Protein AF-A0A6N7AXM4-F1 (afdb_monomer)

Nearest PDB structures (foldseek):
  4kis-assembly2_B  TM=4.643E-01  e=3.532E-09  Listeria innocua Clip11262
  4kis-assembly1_A  TM=4.630E-01  e=4.203E-09  Listeria innocua Clip11262
  4kis-assembly3_C  TM=4.617E-01  e=3.595E-08  Listeria innocua Clip11262
  4kis-assembly4_D  TM=3.806E-01  e=1.127E-08  Listeria innocua Clip11262

Sequence (257 aa):
MFGYHIVKGKVEIDPEQAAVVRMIFEDYIGGMGGSRIAKKLKEMNVATVRSGDGNGERVIAILKNEKYAGNALLQKKYVADHLTKKLVRNIGTLPMYFAEGTHPAIIDAAIFEKAQAVMEQRRRRYSTKDTSGNRYPFSGIIQCGNCGKKYKRRVNKGNPVWQCSTFLLMGKDACHTKQIPEPILHATAAEVLGLGRFGADIFRESIAEIRVPEFNKLVFVFRDGRTSEKVWQGRSRRESWTIEMRREAGARAKGRE

pLDDT: mean 85.16, std 13.42, range [38.56, 97.38]

Secondary structure (DSSP, 8-state):
-TTEEEETTEEEE-HHHHHHHHHHHHHHHTT--HHHHHHHHHHTT---SSSS---HHHHHHHHH-GGGGT-EEE-SEEES-TTTT-EEE-SSSS--EEESSSS--SS-HHHHHHHHHHHHHHHHHHS--S-TTTSSTTTTTEEETTT-PBEEEEEETTEEEEEEHHHHHH-TTT-----EEHHHHHHHHHHHTT-SS--HHHHHHHEEEEEE-STTEEEEEETTS-EEEEE-PPPPGGGG--HHHHHHHHHHHHTT-

Structure (mmCIF, N/CA/C/O backbone):
data_AF-A0A6N7AXM4-F1
#
_entry.id   AF-A0A6N7AXM4-F1
#
loop_
_atom_site.group_PDB
_atom_site.id
_atom_site.type_symbol
_atom_site.label_atom_id
_atom_site.label_alt_id
_atom_site.label_comp_id
_atom_site.label_asym_id
_atom_site.label_entity_id
_atom_site.label_seq_id
_atom_site.pdbx_PDB_ins_code
_atom_site.Cartn_x
_atom_site.Cartn_y
_atom_site.Cartn_z
_atom_site.occupancy
_atom_site.B_iso_or_equiv
_atom_site.auth_seq_id
_atom_site.auth_comp_id
_atom_site.auth_asym_id
_atom_site.auth_atom_id
_atom_site.pdbx_PDB_model_num
ATOM 1 N N . MET A 1 1 ? -5.179 -7.158 22.223 1.00 78.44 1 MET A N 1
ATOM 2 C CA . MET A 1 1 ? -5.459 -6.216 21.113 1.00 78.44 1 MET A CA 1
ATOM 3 C C . MET A 1 1 ? -4.792 -4.913 21.516 1.00 78.44 1 MET A C 1
ATOM 5 O O . MET A 1 1 ? -4.934 -4.581 22.677 1.00 78.44 1 MET A O 1
ATOM 9 N N . PHE A 1 2 ? -4.019 -4.230 20.664 1.00 88.00 2 PHE A N 1
ATOM 10 C CA . PHE A 1 2 ? -3.379 -2.974 21.098 1.00 88.00 2 PHE A CA 1
ATOM 11 C C . PHE A 1 2 ? -4.460 -1.952 21.470 1.00 88.00 2 PHE A C 1
ATOM 13 O O . PHE A 1 2 ? -5.395 -1.806 20.684 1.00 88.00 2 PHE A O 1
ATOM 20 N N . GLY A 1 3 ? -4.361 -1.311 22.634 1.00 89.38 3 GLY A N 1
ATOM 21 C CA . GLY A 1 3 ? -5.407 -0.446 23.201 1.00 89.38 3 GLY A CA 1
ATOM 22 C C . GLY A 1 3 ? -6.314 -1.125 24.234 1.00 89.38 3 GLY A C 1
ATOM 23 O O . GLY A 1 3 ? -7.092 -0.442 24.889 1.00 89.38 3 GLY A O 1
ATOM 24 N N . TYR A 1 4 ? -6.228 -2.451 24.394 1.00 92.00 4 TYR A N 1
ATOM 25 C CA . TYR A 1 4 ? -7.124 -3.207 25.271 1.00 92.00 4 TYR A CA 1
ATOM 26 C C . TYR A 1 4 ? -6.409 -4.291 26.078 1.00 92.00 4 TYR A C 1
ATOM 28 O O . TYR A 1 4 ? -5.627 -5.081 25.528 1.00 92.00 4 TYR A O 1
ATOM 36 N N . HIS A 1 5 ? -6.816 -4.432 27.337 1.00 90.62 5 HIS A N 1
ATOM 37 C CA . HIS A 1 5 ? -6.544 -5.595 28.170 1.00 90.62 5 HIS A CA 1
ATOM 38 C C . HIS A 1 5 ? -7.708 -6.584 28.095 1.00 90.62 5 HIS A C 1
ATOM 40 O O . HIS A 1 5 ? -8.879 -6.212 28.134 1.00 90.62 5 HIS A O 1
ATOM 46 N N . ILE A 1 6 ? -7.382 -7.869 27.956 1.00 89.06 6 ILE A N 1
ATOM 47 C CA . ILE A 1 6 ? -8.375 -8.945 27.943 1.00 89.06 6 ILE A CA 1
ATOM 48 C C . ILE A 1 6 ? -8.140 -9.779 29.196 1.00 89.06 6 ILE A C 1
ATOM 50 O O . ILE A 1 6 ? -7.150 -10.507 29.269 1.00 89.06 6 ILE A O 1
ATOM 54 N N . VAL A 1 7 ? -9.041 -9.673 30.170 1.00 85.69 7 VAL A N 1
ATOM 55 C CA . VAL A 1 7 ? -8.952 -10.383 31.452 1.00 85.69 7 VAL A CA 1
ATOM 56 C C . VAL A 1 7 ? -10.229 -11.190 31.652 1.00 85.69 7 VAL A C 1
ATOM 58 O O . VAL A 1 7 ? -11.320 -10.633 31.710 1.00 85.69 7 VAL A O 1
ATOM 61 N N . LYS A 1 8 ? -10.103 -12.523 31.743 1.00 79.75 8 LYS A N 1
ATOM 62 C CA . LYS A 1 8 ? -11.206 -13.456 32.069 1.00 79.75 8 LYS A CA 1
ATOM 63 C C . LYS A 1 8 ? -12.510 -13.201 31.282 1.00 79.75 8 LYS A C 1
ATOM 65 O O . LYS A 1 8 ? -13.593 -13.171 31.852 1.00 79.75 8 LYS A O 1
ATOM 70 N N . GLY A 1 9 ? -12.402 -12.994 29.967 1.00 79.25 9 GLY A N 1
ATOM 71 C CA . GLY A 1 9 ? -13.558 -12.771 29.085 1.00 79.25 9 GLY A CA 1
ATOM 72 C C . GLY A 1 9 ? -14.104 -11.338 29.067 1.00 79.25 9 GLY A C 1
ATOM 73 O O . GLY A 1 9 ? -15.001 -11.056 28.278 1.00 79.25 9 GLY A O 1
ATOM 74 N N . LYS A 1 10 ? -13.547 -10.422 29.867 1.00 85.19 10 LYS A N 1
ATOM 75 C CA . LYS A 1 10 ? -13.829 -8.985 29.792 1.00 85.19 10 LYS A CA 1
ATOM 76 C C . LYS A 1 10 ? -12.768 -8.272 28.962 1.00 85.19 10 LYS A C 1
ATOM 78 O O . LYS A 1 10 ? -11.589 -8.629 28.997 1.00 85.19 10 LYS A O 1
ATOM 83 N N . VAL A 1 11 ? -13.213 -7.279 28.200 1.00 90.50 11 VAL A N 1
ATOM 84 C CA . VAL A 1 11 ? -12.359 -6.409 27.390 1.00 90.50 11 VAL A CA 1
ATOM 85 C C . VAL A 1 11 ? -12.389 -5.025 28.021 1.00 90.50 11 VAL A C 1
ATOM 87 O O . VAL A 1 11 ? -13.431 -4.374 28.035 1.00 90.50 11 VAL A O 1
ATOM 90 N N . GLU A 1 12 ? -11.249 -4.594 28.543 1.00 93.31 12 GLU A N 1
ATOM 91 C CA . GLU A 1 12 ? -11.075 -3.306 29.212 1.00 93.31 12 GLU A CA 1
ATOM 92 C C . GLU A 1 12 ? -10.100 -2.443 28.413 1.00 93.31 12 GLU A C 1
ATOM 94 O O . GLU A 1 12 ? -9.188 -2.954 27.758 1.00 93.31 12 GLU A O 1
ATOM 99 N N . ILE A 1 13 ? -10.320 -1.130 28.423 1.00 94.62 13 ILE A N 1
ATOM 100 C CA . ILE A 1 13 ? -9.457 -0.181 27.718 1.00 94.62 13 ILE A CA 1
ATOM 101 C C . ILE A 1 13 ? -8.161 -0.024 28.512 1.00 94.62 13 ILE A C 1
ATOM 103 O O . ILE A 1 13 ? -8.202 0.263 29.704 1.00 94.62 13 ILE A O 1
ATOM 107 N N . ASP A 1 14 ? -7.024 -0.181 27.836 1.00 93.56 14 ASP A N 1
ATOM 108 C CA . ASP A 1 14 ? -5.717 0.244 28.344 1.00 93.56 14 ASP A CA 1
ATOM 109 C C . ASP A 1 14 ? -5.584 1.751 28.066 1.00 93.56 14 ASP A C 1
ATOM 111 O O . ASP A 1 14 ? -5.488 2.120 26.890 1.00 93.56 14 ASP A O 1
ATOM 115 N N . PRO A 1 15 ? -5.606 2.635 29.081 1.00 93.56 15 PRO A N 1
ATOM 116 C CA . PRO A 1 15 ? -5.617 4.079 28.856 1.00 93.56 15 PRO A CA 1
ATOM 117 C C . PRO A 1 15 ? -4.392 4.590 28.088 1.00 93.56 15 PRO A C 1
ATOM 119 O O . PRO A 1 15 ? -4.535 5.454 27.219 1.00 93.56 15 PRO A O 1
ATOM 122 N N . GLU A 1 16 ? -3.205 4.039 28.355 1.00 91.19 16 GLU A N 1
ATOM 123 C CA . GLU A 1 16 ? -1.959 4.476 27.717 1.00 91.19 16 GLU A CA 1
ATOM 124 C C . GLU A 1 16 ? -1.939 4.078 26.240 1.00 91.19 16 GLU A C 1
ATOM 126 O O . GLU A 1 16 ? -1.696 4.905 25.354 1.00 91.19 16 GLU A O 1
ATOM 131 N N . GLN A 1 17 ? -2.274 2.821 25.940 1.00 91.69 17 GLN A N 1
ATOM 132 C CA . GLN A 1 17 ? -2.335 2.362 24.551 1.00 91.69 17 GLN A CA 1
ATOM 133 C C . GLN A 1 17 ? -3.515 2.986 23.792 1.00 91.69 17 GLN A C 1
ATOM 135 O O . GLN A 1 17 ? -3.411 3.251 22.591 1.00 91.69 17 GLN A O 1
ATOM 140 N N . ALA A 1 18 ? -4.637 3.241 24.465 1.00 94.12 18 ALA A N 1
ATOM 141 C CA . ALA A 1 18 ? -5.802 3.884 23.869 1.00 94.12 18 ALA A CA 1
ATOM 142 C C . ALA A 1 18 ? -5.528 5.341 23.489 1.00 94.12 18 ALA A C 1
ATOM 144 O O . ALA A 1 18 ? -5.982 5.774 22.427 1.00 94.12 18 ALA A O 1
ATOM 145 N N . ALA A 1 19 ? -4.739 6.073 24.282 1.00 94.38 19 ALA A N 1
ATOM 146 C CA . ALA A 1 19 ? -4.286 7.417 23.924 1.00 94.38 19 ALA A CA 1
ATOM 147 C C . ALA A 1 19 ? -3.494 7.411 22.604 1.00 94.38 19 ALA A C 1
ATOM 149 O O . ALA A 1 19 ? -3.735 8.240 21.724 1.00 94.38 19 ALA A O 1
ATOM 150 N N . VAL A 1 20 ? -2.624 6.414 22.406 1.00 93.19 20 VAL A N 1
ATOM 151 C CA . VAL A 1 20 ? -1.900 6.231 21.137 1.00 93.19 20 VAL A CA 1
ATOM 152 C C . VAL A 1 20 ? -2.862 5.945 19.983 1.00 93.19 20 VAL A C 1
ATOM 154 O O . VAL A 1 20 ? -2.706 6.507 18.899 1.00 93.19 20 VAL A O 1
ATOM 157 N N . VAL A 1 21 ? -3.861 5.083 20.187 1.00 94.62 21 VAL A N 1
ATOM 158 C CA . VAL A 1 21 ? -4.870 4.798 19.154 1.00 94.62 21 VAL A CA 1
ATOM 159 C C . VAL A 1 21 ? -5.633 6.073 18.781 1.00 94.62 21 VAL A C 1
ATOM 161 O O . VAL A 1 21 ? -5.759 6.357 17.592 1.00 94.62 21 VAL A O 1
ATOM 164 N N . ARG A 1 22 ? -6.074 6.876 19.756 1.00 96.62 22 ARG A N 1
ATOM 165 C CA . ARG A 1 22 ? -6.745 8.170 19.514 1.00 96.62 22 ARG A CA 1
ATOM 166 C C . ARG A 1 22 ? -5.882 9.110 18.682 1.00 96.62 22 ARG A C 1
ATOM 168 O O . ARG A 1 22 ? -6.326 9.557 17.625 1.00 96.62 22 ARG A O 1
ATOM 175 N N . MET A 1 23 ? -4.618 9.274 19.068 1.00 95.44 23 MET A N 1
ATOM 176 C CA . MET A 1 23 ? -3.648 10.068 18.313 1.00 95.44 23 MET A CA 1
ATOM 177 C C . MET A 1 23 ? -3.493 9.575 16.864 1.00 95.44 23 MET A C 1
ATOM 179 O O . MET A 1 23 ? -3.449 10.384 15.941 1.00 95.44 23 MET A O 1
ATOM 183 N N . ILE A 1 24 ? -3.439 8.256 16.629 1.00 95.25 24 ILE A N 1
ATOM 184 C CA . ILE A 1 24 ? -3.336 7.692 15.271 1.00 95.25 24 ILE A CA 1
ATOM 185 C C . ILE A 1 24 ? -4.537 8.100 14.404 1.00 95.25 24 ILE A C 1
ATOM 187 O O . ILE A 1 24 ? -4.351 8.448 13.234 1.00 95.25 24 ILE A O 1
ATOM 191 N N . PHE A 1 25 ? -5.756 8.039 14.949 1.00 97.25 25 PHE A N 1
ATOM 192 C CA . PHE A 1 25 ? -6.966 8.439 14.224 1.00 97.25 25 PHE A CA 1
ATOM 193 C C . PHE A 1 25 ? -6.969 9.943 13.932 1.00 97.25 25 PHE A C 1
ATOM 195 O O . PHE A 1 25 ? -7.209 10.333 12.787 1.00 97.25 25 PHE A O 1
ATOM 202 N N . GLU A 1 26 ? -6.636 10.770 14.922 1.00 97.38 26 GLU A N 1
ATOM 203 C CA . GLU A 1 26 ? -6.546 12.227 14.777 1.00 97.38 26 GLU A CA 1
ATOM 204 C C . GLU A 1 26 ? -5.501 12.641 13.734 1.00 97.38 26 GLU A C 1
ATOM 206 O O . GLU A 1 26 ? -5.834 13.352 12.784 1.00 97.38 26 GLU A O 1
ATOM 211 N N . ASP A 1 27 ? -4.269 12.130 13.834 1.00 95.75 27 ASP A N 1
ATOM 212 C CA . ASP A 1 27 ? -3.191 12.424 12.883 1.00 95.75 27 ASP A CA 1
ATOM 213 C C . ASP A 1 27 ? -3.589 12.029 11.451 1.00 95.75 27 ASP A C 1
ATOM 215 O O . ASP A 1 27 ? -3.296 12.740 10.481 1.00 95.75 27 ASP A O 1
ATOM 219 N N . TYR A 1 28 ? -4.258 10.882 11.291 1.00 96.25 28 TYR A N 1
ATOM 220 C CA . TYR A 1 28 ? -4.674 10.399 9.978 1.00 96.25 28 TYR A CA 1
ATOM 221 C C . TYR A 1 28 ? -5.774 11.265 9.357 1.00 96.25 28 TYR A C 1
ATOM 223 O O . TYR A 1 28 ? -5.684 11.611 8.168 1.00 96.25 28 TYR A O 1
ATOM 231 N N . ILE A 1 29 ? -6.781 11.633 10.156 1.00 96.88 29 ILE A N 1
ATOM 232 C CA . ILE A 1 29 ? -7.862 12.544 9.759 1.00 96.88 29 ILE A CA 1
ATOM 233 C C . ILE A 1 29 ? -7.288 13.929 9.433 1.00 96.88 29 ILE A C 1
ATOM 235 O O . ILE A 1 29 ? -7.651 14.504 8.408 1.00 96.88 29 ILE A O 1
ATOM 239 N N . GLY A 1 30 ? -6.310 14.401 10.211 1.00 94.50 30 GLY A N 1
ATOM 240 C CA . GLY A 1 30 ? -5.559 15.640 9.981 1.00 94.50 30 GLY A CA 1
ATOM 241 C C . GLY A 1 30 ? -4.657 15.630 8.739 1.00 94.50 30 GLY A C 1
ATOM 242 O O . GLY A 1 30 ? -3.985 16.617 8.449 1.00 94.50 30 GLY A O 1
ATOM 243 N N . GLY A 1 31 ? -4.627 14.535 7.971 1.00 92.12 31 GLY A N 1
ATOM 244 C CA . GLY A 1 31 ? -3.929 14.462 6.685 1.00 92.12 31 GLY A CA 1
ATOM 245 C C . GLY A 1 31 ? -2.588 13.726 6.724 1.00 92.12 31 GLY A C 1
ATOM 246 O O . GLY A 1 31 ? -1.993 13.473 5.668 1.00 92.12 31 GLY A O 1
ATOM 247 N N . MET A 1 32 ? -2.120 13.277 7.891 1.00 91.56 32 MET A N 1
ATOM 248 C CA . MET A 1 32 ? -0.881 12.507 7.982 1.00 91.56 32 MET A CA 1
ATOM 249 C C . MET A 1 32 ? -1.038 11.143 7.287 1.00 91.56 32 MET A C 1
ATOM 251 O O . MET A 1 32 ? -2.084 10.499 7.325 1.00 91.56 32 MET A O 1
ATOM 255 N N . GLY A 1 33 ? -0.024 10.714 6.533 1.00 88.19 33 GLY A N 1
ATOM 256 C CA . GLY A 1 33 ? -0.008 9.396 5.888 1.00 88.19 33 GLY A CA 1
ATOM 257 C C . GLY A 1 33 ? 0.411 8.294 6.854 1.00 88.19 33 GLY A C 1
ATOM 258 O O . GLY A 1 33 ? 1.230 8.544 7.732 1.00 88.19 33 GLY A O 1
ATOM 259 N N . GLY A 1 34 ? -0.068 7.063 6.641 1.00 88.75 34 GLY A N 1
ATOM 260 C CA . GLY A 1 34 ? 0.249 5.918 7.507 1.00 88.75 34 GLY A CA 1
ATOM 261 C C . GLY A 1 34 ? 1.751 5.727 7.752 1.00 88.75 34 GLY A C 1
ATOM 262 O O . GLY A 1 34 ? 2.154 5.494 8.882 1.00 88.75 34 GLY A O 1
ATOM 263 N N . SER A 1 35 ? 2.602 5.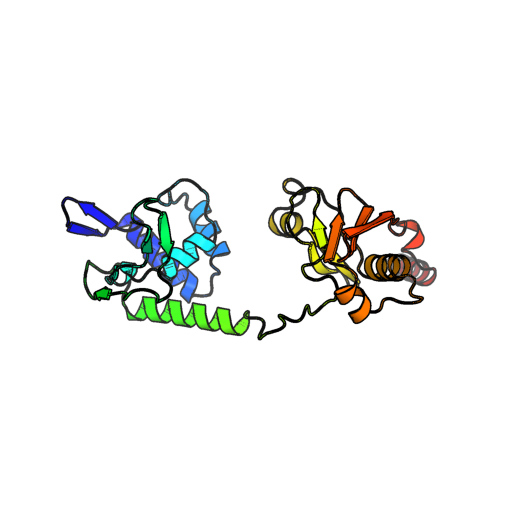921 6.737 1.00 86.12 35 SER A N 1
ATOM 264 C CA . SER A 1 35 ? 4.066 5.848 6.894 1.00 86.12 35 SER A CA 1
ATOM 265 C C . SER A 1 35 ? 4.651 6.959 7.774 1.00 86.12 35 SER A C 1
ATOM 267 O O . SER A 1 35 ? 5.605 6.713 8.503 1.00 86.12 35 SER A O 1
ATOM 269 N N . ARG A 1 36 ? 4.093 8.178 7.725 1.00 87.81 36 ARG A N 1
ATOM 270 C CA . ARG A 1 36 ? 4.533 9.291 8.585 1.00 87.81 36 ARG A CA 1
ATOM 271 C C . ARG A 1 36 ? 4.094 9.070 10.031 1.00 87.81 36 ARG A C 1
ATOM 273 O O . ARG A 1 36 ? 4.910 9.239 10.924 1.00 87.81 36 ARG A O 1
ATOM 280 N N . ILE A 1 37 ? 2.860 8.606 10.236 1.00 90.56 37 ILE A N 1
ATOM 281 C CA . ILE A 1 37 ? 2.357 8.224 11.564 1.00 90.56 37 ILE A CA 1
ATOM 282 C C . ILE A 1 37 ? 3.230 7.108 12.143 1.00 90.56 37 ILE A C 1
ATOM 284 O O . ILE A 1 37 ? 3.644 7.174 13.291 1.00 90.56 37 ILE A O 1
ATOM 288 N N . ALA A 1 38 ? 3.590 6.112 11.334 1.00 87.25 38 ALA A N 1
ATOM 289 C CA . ALA A 1 38 ? 4.444 5.024 11.787 1.00 87.25 38 ALA A CA 1
ATOM 290 C C . ALA A 1 38 ? 5.858 5.498 12.182 1.00 87.25 38 ALA A C 1
ATOM 292 O O . ALA A 1 38 ? 6.416 5.006 13.162 1.00 87.25 38 ALA A O 1
ATOM 293 N N . LYS A 1 39 ? 6.410 6.497 11.474 1.00 85.06 39 LYS A N 1
ATOM 294 C CA . LYS A 1 39 ? 7.662 7.167 11.860 1.00 85.06 39 LYS A CA 1
ATOM 295 C C . LYS A 1 39 ? 7.515 7.911 13.193 1.00 85.06 39 LYS A C 1
ATOM 297 O O . LYS A 1 39 ? 8.353 7.720 14.065 1.00 85.06 39 LYS A O 1
ATOM 302 N N . LYS A 1 40 ? 6.430 8.674 13.371 1.00 88.06 40 LYS A N 1
ATOM 303 C CA . LYS A 1 40 ? 6.108 9.382 14.622 1.00 88.06 40 LYS A CA 1
ATOM 304 C C . LYS A 1 40 ? 6.011 8.412 15.807 1.00 88.06 40 LYS A C 1
ATOM 306 O O . LYS A 1 40 ? 6.633 8.639 16.834 1.00 88.06 40 LYS A O 1
ATOM 311 N N . LEU A 1 41 ? 5.323 7.279 15.641 1.00 86.94 41 LEU A N 1
ATOM 312 C CA . LEU A 1 41 ? 5.228 6.233 16.672 1.00 86.94 41 LEU A CA 1
ATOM 313 C C . LEU A 1 41 ? 6.596 5.652 17.055 1.00 86.94 41 LEU A C 1
ATOM 315 O O . LEU A 1 41 ?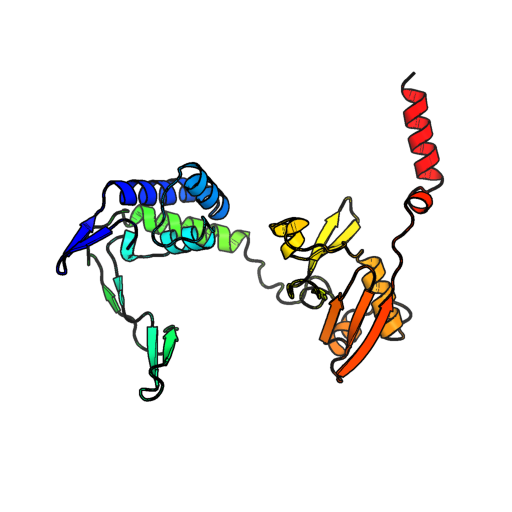 6.839 5.378 18.229 1.00 86.94 41 LEU A O 1
ATOM 319 N N . LYS A 1 42 ? 7.490 5.482 16.071 1.00 83.88 42 LYS A N 1
ATOM 320 C CA . LYS A 1 42 ? 8.864 5.022 16.305 1.00 83.88 42 LYS A CA 1
ATOM 321 C C . LYS A 1 42 ? 9.679 6.056 17.088 1.00 83.88 42 LYS A C 1
ATOM 323 O O . LYS A 1 42 ? 10.397 5.678 18.000 1.00 83.88 42 LYS A O 1
ATOM 328 N N . GLU A 1 43 ? 9.547 7.339 16.754 1.00 84.81 43 GLU A N 1
ATOM 329 C CA . GLU A 1 43 ? 10.212 8.449 17.459 1.00 84.81 43 GLU A CA 1
ATOM 330 C C . GLU A 1 43 ? 9.718 8.596 18.906 1.00 84.81 43 GLU A C 1
ATOM 332 O O . GLU A 1 43 ? 10.499 8.910 19.797 1.00 84.81 43 GLU A O 1
ATOM 337 N N . MET A 1 44 ? 8.443 8.294 19.155 1.00 83.81 44 MET A N 1
ATOM 338 C CA . MET A 1 44 ? 7.841 8.295 20.491 1.00 83.81 44 MET A CA 1
ATOM 339 C C . MET A 1 44 ? 8.178 7.044 21.325 1.00 83.81 44 MET A C 1
ATOM 341 O O . MET A 1 44 ? 7.664 6.907 22.431 1.00 83.81 44 MET A O 1
ATOM 345 N N . ASN A 1 45 ? 8.999 6.116 20.811 1.00 79.56 45 ASN A N 1
ATOM 346 C CA . ASN A 1 45 ? 9.336 4.839 21.457 1.00 79.56 45 ASN A CA 1
ATOM 347 C C . ASN A 1 45 ? 8.110 4.026 21.913 1.00 79.56 45 ASN A C 1
ATOM 349 O O . ASN A 1 45 ? 8.167 3.276 22.888 1.00 79.56 45 ASN A O 1
ATOM 353 N N . VAL A 1 46 ? 6.992 4.138 21.189 1.00 75.44 46 VAL A N 1
ATOM 354 C CA . VAL A 1 46 ? 5.788 3.375 21.518 1.00 75.44 46 VAL A CA 1
ATOM 355 C C . VAL A 1 46 ? 6.019 1.914 21.145 1.00 75.44 46 VAL A C 1
ATOM 357 O O . VAL A 1 46 ? 6.074 1.554 19.964 1.00 75.44 46 VAL A O 1
ATOM 360 N N . ALA A 1 47 ? 6.123 1.054 22.158 1.00 64.12 47 ALA A N 1
ATOM 361 C CA . ALA A 1 47 ? 6.217 -0.388 21.987 1.00 64.12 47 ALA A CA 1
ATOM 362 C C . ALA A 1 47 ? 4.886 -0.942 21.451 1.00 64.12 47 ALA A C 1
ATOM 364 O O . ALA A 1 47 ? 4.000 -1.360 22.195 1.00 64.12 47 ALA A O 1
ATOM 365 N N . THR A 1 48 ? 4.704 -0.939 20.130 1.00 61.47 48 THR A N 1
ATOM 366 C CA . THR A 1 48 ? 3.527 -1.571 19.527 1.00 61.47 48 THR A CA 1
ATOM 367 C C . THR A 1 48 ? 3.580 -3.085 19.749 1.00 61.47 48 THR A C 1
ATOM 369 O O . THR A 1 48 ? 4.619 -3.710 19.529 1.00 61.47 48 THR A O 1
ATOM 372 N N . VAL A 1 49 ? 2.454 -3.680 20.155 1.00 49.03 49 VAL A N 1
ATOM 373 C CA . VAL A 1 49 ? 2.311 -5.121 20.430 1.00 49.03 49 VAL A CA 1
ATOM 374 C C . VAL A 1 49 ? 2.810 -5.945 19.230 1.00 49.03 49 VAL A C 1
ATOM 376 O O . VAL A 1 49 ? 2.208 -5.917 18.156 1.00 49.03 49 VAL A O 1
ATOM 379 N N . ARG A 1 50 ? 3.898 -6.697 19.460 1.00 48.53 50 ARG A N 1
ATOM 380 C CA . ARG A 1 50 ? 4.803 -7.403 18.521 1.00 48.53 50 ARG A CA 1
ATOM 381 C C . ARG A 1 50 ? 5.894 -6.537 17.879 1.00 48.53 50 ARG A C 1
ATOM 383 O O . ARG A 1 50 ? 5.647 -5.792 16.930 1.00 48.53 50 ARG A O 1
ATOM 390 N N . SER A 1 51 ? 7.123 -6.790 18.333 1.00 38.56 51 SER A N 1
ATOM 391 C CA . SER A 1 51 ? 8.396 -6.452 17.689 1.00 38.56 51 SER A CA 1
ATOM 392 C C . SER A 1 51 ? 8.331 -6.596 16.161 1.00 38.56 51 SER A C 1
ATOM 394 O O . SER A 1 51 ? 7.799 -7.570 15.624 1.00 38.56 51 SER A O 1
ATOM 396 N N . GLY A 1 52 ? 8.805 -5.568 15.457 1.00 49.16 52 GLY A N 1
ATOM 397 C CA . GLY A 1 52 ? 8.712 -5.446 14.001 1.00 49.16 52 GLY A CA 1
ATOM 398 C C . GLY A 1 52 ? 8.180 -4.078 13.589 1.00 49.16 52 GLY A C 1
ATOM 399 O O . GLY A 1 52 ? 7.062 -3.985 13.090 1.00 49.16 52 GLY A O 1
ATOM 400 N N . ASP A 1 53 ? 8.979 -3.059 13.911 1.00 48.16 53 ASP A N 1
ATOM 401 C CA . ASP A 1 53 ? 9.071 -1.672 13.444 1.00 48.16 53 ASP A CA 1
ATOM 402 C C . ASP A 1 53 ? 7.872 -1.045 12.730 1.00 48.16 53 ASP A C 1
ATOM 404 O O . ASP A 1 53 ? 7.344 -1.587 11.764 1.00 48.16 53 ASP A O 1
ATOM 408 N N . GLY A 1 54 ? 7.520 0.171 13.167 1.00 54.72 54 GLY A N 1
ATOM 409 C CA . GLY A 1 54 ? 6.484 1.053 12.625 1.00 54.72 54 GLY A CA 1
ATOM 410 C C . GLY A 1 54 ? 6.386 1.073 11.097 1.00 54.72 54 GLY A C 1
ATOM 411 O O . GLY A 1 54 ? 6.874 1.980 10.425 1.00 54.72 54 GLY A O 1
ATOM 412 N N . ASN A 1 55 ? 5.675 0.089 10.554 1.00 70.81 55 ASN A N 1
ATOM 413 C CA . ASN A 1 55 ? 5.327 -0.013 9.151 1.00 70.81 55 ASN A CA 1
ATOM 414 C C . ASN A 1 55 ? 3.961 0.653 8.959 1.00 70.81 55 ASN A C 1
ATOM 416 O O . ASN A 1 55 ? 3.003 0.357 9.679 1.00 70.81 55 ASN A O 1
ATOM 420 N N . GLY A 1 56 ? 3.858 1.535 7.962 1.00 81.56 56 GLY A N 1
ATOM 421 C CA . GLY A 1 56 ? 2.609 2.211 7.615 1.00 81.56 56 GLY A CA 1
ATOM 422 C C . GLY A 1 56 ? 1.437 1.248 7.401 1.00 81.56 56 GLY A C 1
ATOM 423 O O . GLY A 1 56 ? 0.306 1.602 7.714 1.00 81.56 56 GLY A O 1
ATOM 424 N N . GLU A 1 57 ? 1.684 0.011 6.964 1.00 83.50 57 GLU A N 1
ATOM 425 C CA . GLU A 1 57 ? 0.648 -1.025 6.840 1.00 83.50 57 GLU A CA 1
ATOM 426 C C . GLU A 1 57 ? -0.031 -1.370 8.173 1.00 83.50 57 GLU A C 1
ATOM 428 O O . GLU A 1 57 ? -1.245 -1.573 8.200 1.00 83.50 57 GLU A O 1
ATOM 433 N N . ARG A 1 58 ? 0.713 -1.388 9.287 1.00 83.88 58 ARG A N 1
ATOM 434 C CA . ARG A 1 58 ? 0.147 -1.641 10.623 1.00 83.88 58 ARG A CA 1
ATOM 435 C C . ARG A 1 58 ? -0.728 -0.485 11.087 1.00 83.88 58 ARG A C 1
ATOM 437 O O . ARG A 1 58 ? -1.808 -0.726 11.616 1.00 83.88 58 ARG A O 1
ATOM 444 N N . VAL A 1 59 ? -0.306 0.751 10.823 1.00 90.50 59 VAL A N 1
ATOM 445 C CA . VAL A 1 59 ? -1.133 1.940 11.083 1.00 90.50 59 VAL A CA 1
ATOM 446 C C . VAL A 1 59 ? -2.441 1.854 10.296 1.00 90.50 59 VAL A C 1
ATOM 448 O O . VAL A 1 59 ? -3.516 2.038 10.856 1.00 90.50 59 VAL A O 1
ATOM 451 N N . ILE A 1 60 ? -2.374 1.486 9.013 1.00 91.94 60 ILE A N 1
ATOM 452 C CA . ILE A 1 60 ? -3.576 1.278 8.196 1.00 91.94 60 ILE A CA 1
ATOM 453 C C . ILE A 1 60 ? -4.436 0.123 8.735 1.00 91.94 60 ILE A C 1
ATOM 455 O O . ILE A 1 60 ? -5.660 0.211 8.685 1.00 91.94 60 ILE A O 1
ATOM 459 N N . ALA A 1 61 ? -3.836 -0.946 9.263 1.00 91.06 61 ALA A N 1
ATOM 460 C CA . ALA A 1 61 ? -4.580 -2.042 9.881 1.00 91.06 61 ALA A CA 1
ATOM 461 C C . ALA A 1 61 ? -5.326 -1.599 11.151 1.00 91.06 61 ALA A C 1
ATOM 463 O O . ALA A 1 61 ? -6.466 -2.014 11.337 1.00 91.06 61 ALA A O 1
ATOM 464 N N . ILE A 1 62 ? -4.722 -0.734 11.976 1.00 92.88 62 ILE A N 1
ATOM 465 C CA . ILE A 1 62 ? -5.384 -0.113 13.136 1.00 92.88 62 ILE A CA 1
ATOM 466 C C . ILE A 1 62 ? -6.574 0.725 12.665 1.00 92.88 62 ILE A C 1
ATOM 468 O O . ILE A 1 62 ? -7.695 0.493 13.107 1.00 92.88 62 ILE A O 1
ATOM 472 N N . LEU A 1 63 ? -6.354 1.619 11.698 1.00 94.75 63 LEU A N 1
ATOM 473 C CA . LEU A 1 63 ? -7.392 2.507 11.168 1.00 94.75 63 LEU A CA 1
ATOM 474 C C . LEU A 1 63 ? -8.574 1.754 10.538 1.00 94.75 63 LEU A C 1
ATOM 476 O O . LEU A 1 63 ? -9.679 2.275 10.528 1.00 94.75 63 LEU A O 1
ATOM 480 N N . LYS A 1 64 ? -8.370 0.543 10.003 1.00 94.06 64 LYS A N 1
ATOM 481 C CA . LYS A 1 64 ? -9.434 -0.289 9.403 1.00 94.06 64 LYS A CA 1
ATOM 482 C C . LYS A 1 64 ? -10.169 -1.187 10.397 1.00 94.06 64 LYS A C 1
ATOM 484 O O . LYS A 1 64 ? -11.146 -1.824 10.014 1.00 94.06 64 LYS A O 1
ATOM 489 N N . ASN A 1 65 ? -9.659 -1.337 11.613 1.00 94.31 65 ASN A N 1
ATOM 490 C CA . ASN A 1 65 ? -10.154 -2.341 12.541 1.00 94.31 65 ASN A CA 1
ATOM 491 C C . ASN A 1 65 ? -11.387 -1.821 13.289 1.00 94.31 65 ASN A C 1
ATOM 493 O O . ASN A 1 65 ? -11.271 -0.975 14.174 1.00 94.31 65 ASN A O 1
ATOM 497 N N . GLU A 1 66 ? -12.549 -2.387 12.970 1.00 94.94 66 GLU A N 1
ATOM 498 C CA . GLU A 1 66 ? -13.854 -2.019 13.532 1.00 94.94 66 GLU A CA 1
ATOM 499 C C . GLU A 1 66 ? -13.934 -2.161 15.059 1.00 94.94 66 GLU A C 1
ATOM 501 O O . GLU A 1 66 ? -14.758 -1.519 15.704 1.00 94.94 66 GLU A O 1
ATOM 506 N N . LYS A 1 67 ? -13.030 -2.954 15.647 1.00 95.00 67 LYS A N 1
ATOM 507 C CA . LYS A 1 67 ? -12.923 -3.148 17.096 1.00 95.00 67 LYS A CA 1
ATOM 508 C C . LYS A 1 67 ? -12.656 -1.853 17.849 1.00 95.00 67 LYS A C 1
ATOM 510 O O . LYS A 1 67 ? -13.188 -1.664 18.930 1.00 95.00 67 LYS A O 1
ATOM 515 N N . TYR A 1 68 ? -11.924 -0.913 17.256 1.00 96.50 68 TYR A N 1
ATOM 516 C CA . TYR A 1 68 ? -11.678 0.376 17.907 1.00 96.50 68 TYR A CA 1
ATOM 517 C C . TYR A 1 68 ? -12.939 1.233 18.068 1.00 96.50 68 TYR A C 1
ATOM 519 O O . TYR A 1 68 ? -12.960 2.089 18.949 1.00 96.50 68 TYR A O 1
ATOM 527 N N . ALA A 1 69 ? -13.986 0.950 17.286 1.00 96.38 69 ALA A N 1
ATOM 528 C CA . ALA A 1 69 ? -15.320 1.530 17.419 1.00 96.38 69 ALA A CA 1
ATOM 529 C C . ALA A 1 69 ? -16.279 0.664 18.269 1.00 96.38 69 ALA A C 1
ATOM 531 O O . ALA A 1 69 ? -17.485 0.873 18.233 1.00 96.38 69 ALA A O 1
ATOM 532 N N . GLY A 1 70 ? -15.766 -0.332 19.006 1.00 94.75 70 GLY A N 1
ATOM 533 C CA . GLY A 1 70 ? -16.556 -1.220 19.873 1.00 94.75 70 GLY A CA 1
ATOM 534 C C . GLY A 1 70 ? -17.231 -2.397 19.155 1.00 94.75 70 GLY A C 1
ATOM 535 O O . GLY A 1 70 ? -17.923 -3.200 19.781 1.00 94.75 70 GLY A O 1
ATOM 536 N N . ASN A 1 71 ? -17.004 -2.560 17.851 1.00 95.31 71 ASN A N 1
ATOM 537 C CA . ASN A 1 71 ? -17.700 -3.553 17.029 1.00 95.31 71 ASN A CA 1
ATOM 538 C C . ASN A 1 71 ? -16.831 -4.792 16.760 1.00 95.31 71 ASN A C 1
ATOM 540 O O . ASN A 1 71 ? -15.607 -4.771 16.892 1.00 95.31 71 ASN A O 1
ATOM 544 N N . ALA A 1 72 ? -17.434 -5.905 16.355 1.00 93.44 72 ALA A N 1
ATOM 545 C CA . ALA A 1 72 ? -16.698 -7.110 15.996 1.00 93.44 72 ALA A CA 1
ATOM 546 C C . ALA A 1 72 ? -17.272 -7.753 14.737 1.00 93.44 72 ALA A C 1
ATOM 548 O O . ALA A 1 72 ? -18.418 -8.191 14.718 1.00 93.44 72 ALA A O 1
ATOM 549 N N . LEU A 1 73 ? -16.440 -7.890 13.703 1.00 93.62 73 LEU A N 1
ATOM 550 C CA . LEU A 1 73 ? -16.751 -8.748 12.567 1.00 93.62 73 LEU A CA 1
ATOM 551 C C . LEU A 1 73 ? -16.164 -10.145 12.812 1.00 93.62 73 LEU A C 1
ATOM 553 O O . LEU A 1 73 ? -14.941 -10.339 12.837 1.00 93.62 73 LEU A O 1
ATOM 557 N N . LEU A 1 74 ? -17.049 -11.113 13.017 1.00 93.00 74 LEU A N 1
ATOM 558 C CA . LEU A 1 74 ? -16.727 -12.510 13.279 1.00 93.00 74 LEU A CA 1
ATOM 559 C C . LEU A 1 74 ? -16.551 -13.286 11.968 1.00 93.00 74 LEU A C 1
ATOM 561 O O . LEU A 1 74 ? -16.978 -12.856 10.898 1.00 93.00 74 LEU A O 1
ATOM 565 N N . GLN A 1 75 ? -15.890 -14.443 12.052 1.00 91.25 75 GLN A N 1
ATOM 566 C CA . GLN A 1 75 ? -15.696 -15.356 10.918 1.00 91.25 75 GLN A CA 1
ATOM 567 C C . GLN A 1 75 ? -14.940 -14.745 9.717 1.00 91.25 75 GLN A C 1
ATOM 569 O O . GLN A 1 75 ? -15.121 -15.141 8.567 1.00 91.25 75 GLN A O 1
ATOM 574 N N . LYS A 1 76 ? -13.991 -13.829 9.979 1.00 86.62 76 LYS A N 1
ATOM 575 C CA . LYS A 1 76 ? -13.063 -13.287 8.956 1.00 86.62 76 LYS A CA 1
ATOM 576 C C . LYS A 1 76 ? -12.167 -14.355 8.310 1.00 86.62 76 LYS A C 1
ATOM 578 O O . LYS A 1 76 ? -11.510 -14.090 7.301 1.00 86.62 76 LYS A O 1
ATOM 583 N N . LYS A 1 77 ? -12.073 -15.536 8.922 1.00 87.88 77 LYS A N 1
ATOM 584 C CA . LYS A 1 77 ? -11.326 -16.703 8.449 1.00 87.88 77 LYS A CA 1
ATOM 585 C C . LYS A 1 77 ? -12.104 -17.970 8.800 1.00 87.88 77 LYS A C 1
ATOM 587 O O . LYS A 1 77 ? -12.827 -17.969 9.793 1.00 87.88 77 LYS A O 1
ATOM 592 N N . TYR A 1 78 ? -11.929 -19.024 8.015 1.00 87.50 78 TYR A N 1
ATOM 593 C CA . TYR A 1 78 ? -12.537 -20.333 8.254 1.00 87.50 78 TYR A CA 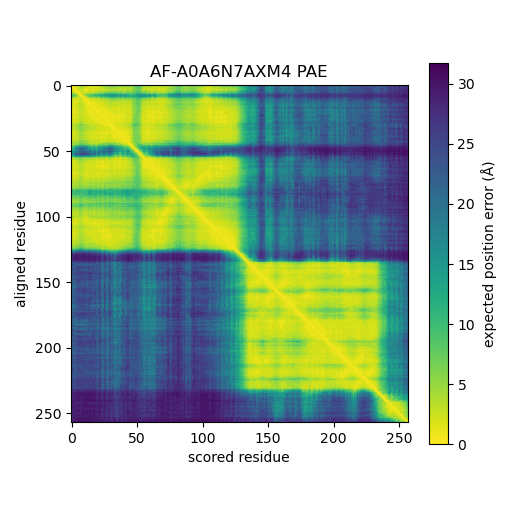1
ATOM 594 C C . TYR A 1 78 ? -11.566 -21.454 7.868 1.00 87.50 78 TYR A C 1
ATOM 596 O O . TYR A 1 78 ? -10.561 -21.210 7.194 1.00 87.50 78 TYR A O 1
ATOM 604 N N . VAL A 1 79 ? -11.838 -22.671 8.334 1.00 90.19 79 VAL A N 1
ATOM 605 C CA . VAL A 1 79 ? -11.066 -23.864 7.972 1.00 90.19 79 VAL A CA 1
ATOM 606 C C . VAL A 1 79 ? -11.620 -24.405 6.657 1.00 90.19 79 VAL A C 1
ATOM 608 O O . VAL A 1 79 ? -12.784 -24.785 6.601 1.00 90.19 79 VAL A O 1
ATOM 611 N N . ALA A 1 80 ? -10.808 -24.393 5.598 1.00 81.50 80 ALA A N 1
ATOM 612 C CA . ALA A 1 80 ? -11.247 -24.833 4.269 1.00 81.50 80 ALA A CA 1
ATOM 613 C C . ALA A 1 80 ? -11.366 -26.358 4.160 1.00 81.50 80 ALA A C 1
ATOM 615 O O . ALA A 1 80 ? -12.196 -26.862 3.414 1.00 81.50 80 ALA A O 1
ATOM 616 N N . ASP A 1 81 ? -10.519 -27.072 4.897 1.00 85.50 81 ASP A N 1
ATOM 617 C CA . ASP A 1 81 ? -10.440 -28.524 4.889 1.00 85.50 81 ASP A CA 1
ATOM 618 C C . ASP A 1 81 ? -10.162 -29.020 6.314 1.00 85.50 81 ASP A C 1
ATOM 620 O O . ASP A 1 81 ? -9.238 -28.552 6.988 1.00 85.50 81 ASP A O 1
ATOM 624 N N . HIS A 1 82 ? -11.002 -29.945 6.776 1.00 85.44 82 HIS A N 1
ATOM 625 C CA . HIS A 1 82 ? -10.991 -30.493 8.128 1.00 85.44 82 HIS A CA 1
ATOM 626 C C . HIS A 1 82 ? -9.793 -31.419 8.385 1.00 85.44 82 HIS A C 1
ATOM 628 O O . HIS A 1 82 ? -9.370 -31.540 9.537 1.00 85.44 82 HIS A O 1
ATOM 634 N N . LEU A 1 83 ? -9.210 -32.006 7.333 1.00 89.75 83 LEU A N 1
ATOM 635 C CA . LEU A 1 83 ? -8.016 -32.846 7.430 1.00 89.75 83 LEU A CA 1
ATOM 636 C C . LEU A 1 83 ? -6.757 -31.985 7.568 1.00 89.75 83 LEU A C 1
ATOM 638 O O . LEU A 1 83 ? -5.999 -32.138 8.524 1.00 89.75 83 LEU A O 1
ATOM 642 N N . THR A 1 84 ? -6.557 -31.023 6.660 1.00 87.38 84 THR A N 1
ATOM 643 C CA . THR A 1 84 ? -5.372 -30.142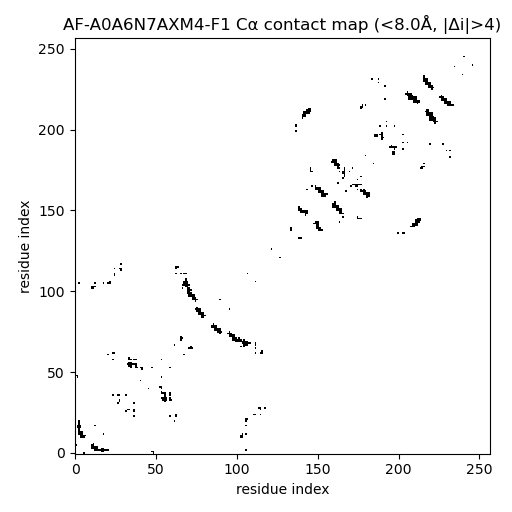 6.696 1.00 87.38 84 THR A CA 1
ATOM 644 C C . THR A 1 84 ? -5.465 -29.024 7.736 1.00 87.38 84 THR A C 1
ATOM 646 O O . THR A 1 84 ? -4.463 -28.358 8.007 1.00 87.38 84 THR A O 1
ATOM 649 N N . LYS A 1 85 ? -6.656 -28.772 8.305 1.00 87.50 85 LYS A N 1
ATOM 650 C CA . LYS A 1 85 ? -6.954 -27.658 9.228 1.00 87.50 85 LYS A CA 1
ATOM 651 C C . LYS A 1 85 ? -6.493 -26.296 8.690 1.00 87.50 85 LYS A C 1
ATOM 653 O O . LYS A 1 85 ? -6.205 -25.365 9.449 1.00 87.50 85 LYS A O 1
ATOM 658 N N . LYS A 1 86 ? -6.415 -26.161 7.361 1.00 83.31 86 LYS A N 1
ATOM 659 C CA . LYS A 1 86 ? -5.884 -24.970 6.698 1.00 83.31 86 LYS A CA 1
ATOM 660 C C . LYS A 1 86 ? -6.849 -23.801 6.865 1.00 83.31 86 LYS A C 1
ATOM 662 O O . LYS A 1 86 ? -7.968 -23.814 6.351 1.00 83.31 86 LYS A O 1
ATOM 667 N N . LEU A 1 87 ? -6.384 -22.762 7.555 1.00 81.12 87 LEU A N 1
ATOM 668 C CA . LEU A 1 87 ? -7.150 -21.548 7.804 1.00 81.12 87 LEU A CA 1
ATOM 669 C C . LEU A 1 87 ? -7.027 -20.584 6.614 1.00 81.12 87 LEU A C 1
ATOM 671 O O . LEU A 1 87 ? -5.940 -20.086 6.311 1.00 81.12 87 LEU A O 1
ATOM 675 N N . VAL A 1 88 ? -8.144 -20.282 5.963 1.00 83.19 88 VAL A N 1
ATOM 676 C CA . VAL A 1 88 ? -8.212 -19.355 4.826 1.00 83.19 88 VAL A CA 1
ATOM 677 C C . VAL A 1 88 ? -9.011 -18.111 5.190 1.00 83.19 88 VAL A C 1
ATOM 679 O O . VAL A 1 88 ? -9.818 -18.109 6.118 1.00 83.19 88 VAL A O 1
ATOM 682 N N . ARG A 1 89 ? -8.765 -17.010 4.476 1.00 83.31 89 ARG A N 1
ATOM 683 C CA . ARG A 1 89 ? -9.529 -15.774 4.657 1.00 83.31 89 ARG A CA 1
ATOM 684 C C . ARG A 1 89 ? -10.931 -15.944 4.080 1.00 83.31 89 ARG A C 1
ATOM 686 O O . ARG A 1 89 ? -11.072 -16.415 2.959 1.00 83.31 89 ARG A O 1
ATOM 693 N N . ASN A 1 90 ? -11.939 -15.504 4.825 1.00 83.25 90 ASN A N 1
ATOM 694 C CA . ASN A 1 90 ? -13.301 -15.437 4.325 1.00 83.25 90 ASN A CA 1
ATOM 695 C C . ASN A 1 90 ? -13.443 -14.208 3.416 1.00 83.25 90 ASN A C 1
ATOM 697 O O . ASN A 1 90 ? -13.237 -13.075 3.857 1.00 83.25 90 ASN A O 1
ATOM 701 N N . ILE A 1 91 ? -13.734 -14.450 2.141 1.00 84.38 91 ILE A N 1
ATOM 702 C CA . ILE A 1 91 ? -13.963 -13.421 1.117 1.00 84.38 91 ILE A CA 1
ATOM 703 C C . ILE A 1 91 ? -15.435 -13.371 0.677 1.00 84.38 91 ILE A C 1
ATOM 705 O O . ILE A 1 91 ? -15.734 -12.820 -0.375 1.00 84.38 91 ILE A O 1
ATOM 709 N N . GLY A 1 92 ? -16.337 -13.947 1.479 1.00 84.38 92 GLY A N 1
ATOM 710 C CA . GLY A 1 92 ? -17.762 -14.095 1.165 1.00 84.38 92 GLY A CA 1
ATOM 711 C C . GLY A 1 92 ? -18.195 -15.543 0.924 1.00 84.38 92 GLY A C 1
ATOM 712 O O . GLY A 1 92 ? -19.364 -15.779 0.656 1.00 84.38 92 GLY A O 1
ATOM 713 N N . THR A 1 93 ? -17.283 -16.515 1.040 1.00 82.75 93 THR A N 1
ATOM 714 C CA . THR A 1 93 ? -17.603 -17.946 0.891 1.00 82.75 93 THR A CA 1
ATOM 715 C C . THR A 1 93 ? -18.543 -18.447 1.984 1.00 82.75 93 THR A C 1
ATOM 717 O O . THR A 1 93 ? -19.364 -19.322 1.743 1.00 82.75 93 THR A O 1
ATOM 720 N N . LEU A 1 94 ? -18.408 -17.906 3.195 1.00 85.50 94 LEU A N 1
ATOM 721 C CA . LEU A 1 94 ? -19.279 -18.198 4.330 1.00 85.50 94 LEU A CA 1
ATOM 722 C C . LEU A 1 94 ? -19.834 -16.889 4.901 1.00 85.50 94 LEU A C 1
ATOM 724 O O . LEU A 1 94 ? -19.175 -15.850 4.759 1.00 85.50 94 LEU A O 1
ATOM 728 N N . PRO A 1 95 ? -20.985 -16.917 5.598 1.00 91.00 95 PRO A N 1
ATOM 729 C CA . PRO A 1 95 ? -21.495 -15.735 6.278 1.00 91.00 95 PRO A CA 1
ATOM 730 C C . PRO A 1 95 ? -20.460 -15.171 7.260 1.00 91.00 95 PRO A C 1
ATOM 732 O O . PRO A 1 95 ? -19.724 -15.904 7.925 1.00 91.00 95 PRO A O 1
ATOM 735 N N . MET A 1 96 ? -20.390 -13.844 7.324 1.00 93.19 96 MET A N 1
ATOM 736 C CA . MET A 1 96 ? -19.680 -13.115 8.372 1.00 93.19 96 MET A CA 1
ATOM 737 C C . MET A 1 96 ? -20.716 -12.405 9.230 1.00 93.19 96 MET A C 1
ATOM 739 O O . MET A 1 96 ? -21.672 -11.841 8.703 1.00 93.19 96 MET A O 1
ATOM 743 N N . TYR A 1 97 ? -20.508 -12.417 10.541 1.00 94.44 97 TYR A N 1
ATOM 744 C CA . TYR A 1 97 ? -21.456 -11.857 11.498 1.00 94.44 97 TYR A CA 1
ATOM 745 C C . TYR A 1 97 ? -20.874 -10.577 12.076 1.00 94.44 97 TYR A C 1
ATOM 747 O O . TYR A 1 97 ? -19.791 -10.600 12.665 1.00 94.44 97 TYR A O 1
ATOM 755 N N . PHE A 1 98 ? -21.564 -9.461 11.870 1.00 94.69 98 PHE A N 1
ATOM 756 C CA . PHE A 1 98 ? -21.198 -8.178 12.452 1.00 94.69 98 PHE A CA 1
ATOM 757 C C . PHE A 1 98 ? -21.978 -7.982 13.750 1.00 94.69 98 PHE A C 1
ATOM 759 O O . PHE A 1 98 ? -23.204 -8.034 13.744 1.00 94.69 98 PHE A O 1
ATOM 766 N N . ALA A 1 99 ? -21.260 -7.805 14.854 1.00 94.62 99 ALA A N 1
ATOM 767 C CA . ALA A 1 99 ? -21.830 -7.552 16.167 1.00 94.62 99 ALA A CA 1
ATOM 768 C C . ALA A 1 99 ? -21.422 -6.152 16.636 1.00 94.62 99 ALA A C 1
ATOM 770 O O . ALA A 1 99 ? -20.232 -5.824 16.684 1.00 94.62 99 ALA A O 1
ATOM 771 N N . GLU A 1 100 ? -22.413 -5.336 16.972 1.00 94.62 100 GLU A N 1
ATOM 772 C CA . GLU A 1 100 ? -22.218 -3.970 17.456 1.00 94.62 100 GLU A CA 1
ATOM 773 C C . GLU A 1 100 ? -22.062 -3.935 18.976 1.00 94.62 100 GLU A C 1
ATOM 775 O O . GLU A 1 100 ? -22.572 -4.808 19.678 1.00 94.62 100 GLU A O 1
ATOM 780 N N . GLY A 1 101 ? -21.328 -2.946 19.494 1.00 93.88 101 GLY A N 1
ATOM 781 C CA . GLY A 1 101 ? -21.253 -2.691 20.941 1.00 93.88 101 GLY A CA 1
ATOM 782 C C . GLY A 1 101 ? -20.693 -3.850 21.778 1.00 93.88 101 GLY A C 1
ATOM 783 O O . GLY A 1 101 ? -20.991 -3.979 22.960 1.00 93.88 101 GLY A O 1
ATOM 784 N N . THR A 1 102 ? -19.878 -4.714 21.173 1.00 92.12 102 THR A N 1
ATOM 785 C CA . THR A 1 102 ? -19.325 -5.924 21.809 1.00 92.12 102 THR A CA 1
ATOM 786 C C . THR A 1 102 ? -18.344 -5.647 22.952 1.00 92.12 102 THR A C 1
ATOM 788 O O . THR A 1 102 ? -18.106 -6.523 23.781 1.00 92.12 102 THR A O 1
ATOM 791 N N . HIS A 1 103 ? -17.716 -4.472 22.968 1.00 93.69 103 HIS A N 1
ATOM 792 C CA . HIS A 1 103 ? -16.761 -4.035 23.988 1.00 93.69 103 HIS A CA 1
ATOM 793 C C . HIS A 1 103 ? -16.658 -2.501 23.991 1.00 93.69 103 HIS A C 1
ATOM 795 O O . HIS A 1 103 ? -17.092 -1.869 23.024 1.00 93.69 103 HIS A O 1
ATOM 801 N N . PRO A 1 104 ? -16.077 -1.885 25.040 1.00 95.25 104 PRO A N 1
ATOM 802 C CA . PRO A 1 104 ? -15.909 -0.437 25.093 1.00 95.25 104 PRO A CA 1
ATOM 803 C C . PRO A 1 104 ? -15.155 0.106 23.871 1.00 95.25 104 PRO A C 1
ATOM 805 O O . PRO A 1 104 ? -14.090 -0.395 23.500 1.00 95.25 104 PRO A O 1
ATOM 808 N N . ALA A 1 105 ? -15.698 1.141 23.236 1.00 96.38 105 ALA A N 1
ATOM 809 C CA . ALA A 1 105 ? -15.056 1.789 22.100 1.00 96.38 105 ALA A CA 1
ATOM 810 C C . ALA A 1 105 ? -13.904 2.693 22.572 1.00 96.38 105 ALA A C 1
ATOM 812 O O . ALA A 1 105 ? -14.044 3.449 23.533 1.00 96.38 105 ALA A O 1
ATOM 813 N N . ILE A 1 106 ? -12.758 2.638 21.885 1.00 97.12 106 ILE A N 1
ATOM 814 C CA . ILE A 1 106 ? -11.670 3.613 22.089 1.00 97.12 106 ILE A CA 1
ATOM 815 C C . ILE A 1 106 ? -11.940 4.892 21.292 1.00 97.12 106 ILE A C 1
ATOM 817 O O . ILE A 1 106 ? -11.534 5.973 21.727 1.00 97.12 106 ILE A O 1
ATOM 821 N N . ILE A 1 107 ? -12.599 4.744 20.139 1.00 97.06 107 ILE A N 1
ATOM 822 C CA . ILE A 1 107 ? -12.899 5.778 19.153 1.00 97.06 107 ILE A CA 1
ATOM 823 C C . ILE A 1 107 ? -14.402 5.791 18.887 1.00 97.06 107 ILE A C 1
ATOM 825 O O . ILE A 1 107 ? -14.991 4.740 18.642 1.00 97.06 107 ILE A O 1
ATOM 829 N N . ASP A 1 108 ? -15.007 6.974 18.858 1.00 95.56 108 ASP A N 1
ATOM 830 C CA . ASP A 1 108 ? -16.419 7.113 18.504 1.00 95.56 108 ASP A CA 1
ATOM 831 C C . ASP A 1 108 ? -16.681 6.673 17.059 1.00 95.56 108 ASP A C 1
ATOM 833 O O . ASP A 1 108 ? -15.856 6.893 16.164 1.00 95.56 108 ASP A O 1
ATOM 837 N N . ALA A 1 109 ? -17.874 6.130 16.802 1.00 93.94 109 ALA A N 1
ATOM 838 C CA . ALA A 1 109 ? -18.289 5.706 15.464 1.00 93.94 109 ALA A CA 1
ATOM 839 C C . ALA A 1 109 ? -18.083 6.817 14.415 1.00 93.94 109 ALA A C 1
ATOM 841 O O . ALA A 1 109 ? -17.507 6.573 13.357 1.00 93.94 109 ALA A O 1
ATOM 842 N N . ALA A 1 110 ? -18.412 8.067 14.761 1.00 95.81 110 ALA A N 1
ATOM 843 C CA . ALA A 1 110 ? -18.226 9.221 13.882 1.00 95.81 110 ALA A CA 1
ATOM 844 C C . ALA A 1 110 ? -16.751 9.487 13.513 1.00 95.81 110 ALA A C 1
ATOM 846 O O . ALA A 1 110 ? -16.449 9.878 12.384 1.00 95.81 110 ALA A O 1
ATOM 847 N N . ILE A 1 111 ? -15.807 9.288 14.440 1.00 97.06 111 ILE A N 1
ATOM 848 C CA . ILE A 1 111 ? -14.369 9.445 14.162 1.00 97.06 111 ILE A CA 1
ATOM 849 C C . ILE A 1 111 ? -13.885 8.285 13.285 1.00 97.06 111 ILE A C 1
ATOM 851 O O . ILE A 1 111 ? -13.131 8.498 12.329 1.00 97.06 111 ILE A O 1
ATOM 855 N N . PHE A 1 112 ? -14.351 7.066 13.564 1.00 97.06 112 PHE A N 1
ATOM 856 C CA . PHE A 1 112 ? -14.019 5.891 12.763 1.00 97.06 112 PHE A CA 1
ATOM 857 C C . PHE A 1 112 ? -14.493 6.042 11.310 1.00 97.06 112 PHE A C 1
ATOM 859 O O . PHE A 1 112 ? -13.714 5.823 10.376 1.00 97.06 112 PHE A O 1
ATOM 866 N N . GLU A 1 113 ? -15.732 6.487 11.111 1.00 96.06 113 GLU A N 1
ATOM 867 C CA . GLU A 1 113 ? -16.315 6.767 9.797 1.00 96.06 113 GLU A CA 1
ATOM 868 C C . GLU A 1 113 ? -15.560 7.870 9.054 1.00 96.06 113 GLU A C 1
ATOM 870 O O . GLU A 1 113 ? -15.219 7.697 7.880 1.00 96.06 113 GLU A O 1
ATOM 875 N N . LYS A 1 114 ? -15.205 8.968 9.736 1.00 97.19 114 LYS A N 1
ATOM 876 C CA . LYS A 1 114 ? -14.357 10.026 9.158 1.00 97.19 114 LYS A CA 1
ATOM 877 C C . LYS A 1 114 ? -13.018 9.471 8.674 1.00 97.19 114 LYS A C 1
ATOM 879 O O . LYS A 1 114 ? -12.590 9.788 7.562 1.00 97.19 114 LYS A O 1
ATOM 884 N N . ALA A 1 115 ? -12.367 8.612 9.459 1.00 96.75 115 ALA A N 1
ATOM 885 C CA . ALA A 1 115 ? -11.119 7.973 9.050 1.00 96.75 115 ALA A CA 1
ATOM 886 C C . ALA A 1 115 ? -11.307 7.062 7.821 1.00 96.75 115 ALA A C 1
ATOM 888 O O . ALA A 1 115 ? -10.480 7.116 6.902 1.00 96.75 115 ALA A O 1
ATOM 889 N N . GLN A 1 116 ? -12.401 6.289 7.747 1.00 96.44 116 GLN A N 1
ATOM 890 C CA . GLN A 1 116 ? -12.724 5.493 6.553 1.00 96.44 116 GLN A CA 1
ATOM 891 C C . GLN A 1 116 ? -12.968 6.383 5.330 1.00 96.44 116 GLN A C 1
ATOM 893 O O . GLN A 1 116 ? -12.454 6.087 4.250 1.00 96.44 116 GLN A O 1
ATOM 898 N N . ALA A 1 117 ? -13.686 7.497 5.488 1.00 95.88 117 ALA A N 1
ATOM 899 C CA . ALA A 1 117 ? -13.954 8.443 4.409 1.00 95.88 117 ALA A CA 1
ATOM 900 C C . ALA A 1 117 ? -12.661 9.083 3.876 1.00 95.88 117 ALA A C 1
ATOM 902 O O . ALA A 1 117 ? -12.451 9.129 2.663 1.00 95.88 117 ALA A O 1
ATOM 903 N N . VAL A 1 118 ? -11.748 9.504 4.761 1.00 95.12 118 VAL A N 1
ATOM 904 C CA . VAL A 1 118 ? -10.414 10.004 4.373 1.00 95.12 118 VAL A CA 1
ATOM 905 C C . VAL A 1 118 ? -9.619 8.919 3.649 1.00 95.12 118 VAL A C 1
ATOM 907 O O . VAL A 1 118 ? -8.979 9.191 2.627 1.00 95.12 118 VAL A O 1
ATOM 910 N N . MET A 1 119 ? -9.665 7.681 4.142 1.00 93.56 119 MET A N 1
ATOM 911 C CA . MET A 1 119 ? -8.983 6.556 3.508 1.00 93.56 119 MET A CA 1
ATOM 912 C C . MET A 1 119 ? -9.532 6.281 2.108 1.00 93.56 119 MET A C 1
ATOM 914 O O . MET A 1 119 ? -8.748 6.117 1.172 1.00 93.56 119 MET A O 1
ATOM 918 N N . GLU A 1 120 ? -10.852 6.289 1.946 1.00 92.12 120 GLU A N 1
ATOM 919 C CA . GLU A 1 120 ? -11.520 6.109 0.661 1.00 92.12 120 GLU A CA 1
ATOM 920 C C . GLU A 1 120 ? -11.223 7.264 -0.291 1.00 92.12 120 GLU A C 1
ATOM 922 O O . GLU A 1 120 ? -10.927 7.044 -1.462 1.00 92.12 120 GLU A O 1
ATOM 927 N N . GLN A 1 121 ? -11.221 8.499 0.200 1.00 90.81 121 GLN A N 1
ATOM 928 C CA . GLN A 1 121 ? -10.876 9.665 -0.601 1.00 90.81 121 GLN A CA 1
ATOM 929 C C . GLN A 1 121 ? -9.432 9.581 -1.105 1.00 90.81 121 GLN A C 1
ATOM 931 O O . GLN A 1 121 ? -9.175 9.808 -2.288 1.00 90.81 121 GLN A O 1
ATOM 936 N N . ARG A 1 122 ? -8.479 9.208 -0.241 1.00 88.88 122 ARG A N 1
ATOM 937 C CA . ARG A 1 122 ? -7.090 8.956 -0.651 1.00 88.88 122 ARG A CA 1
ATOM 938 C C . ARG A 1 122 ? -7.019 7.797 -1.633 1.00 88.88 122 ARG A C 1
ATOM 940 O O . ARG A 1 122 ? -6.322 7.920 -2.637 1.00 88.88 122 ARG A O 1
ATOM 947 N N . ARG A 1 123 ? -7.762 6.712 -1.387 1.00 85.38 123 ARG A N 1
ATOM 948 C CA . ARG A 1 123 ? -7.872 5.604 -2.333 1.00 85.38 123 ARG A CA 1
ATOM 949 C C . ARG A 1 123 ? -8.365 6.125 -3.669 1.00 85.38 123 ARG A C 1
ATOM 951 O O . ARG A 1 123 ? -7.697 5.859 -4.633 1.00 85.38 123 ARG A O 1
ATOM 958 N N . ARG A 1 124 ? -9.416 6.933 -3.771 1.00 84.38 124 ARG A N 1
ATOM 959 C CA . ARG A 1 124 ? -9.893 7.471 -5.060 1.00 84.38 124 ARG A CA 1
ATOM 960 C C . ARG A 1 124 ? -8.899 8.418 -5.732 1.00 84.38 124 ARG A C 1
ATOM 962 O O . ARG A 1 124 ? -8.720 8.329 -6.939 1.00 84.38 124 ARG A O 1
ATOM 969 N N . ARG A 1 125 ? -8.237 9.294 -4.967 1.00 80.75 125 ARG A N 1
ATOM 970 C CA . ARG A 1 125 ? -7.236 10.242 -5.498 1.00 80.75 125 ARG A CA 1
ATOM 971 C C . ARG A 1 125 ? -5.986 9.542 -6.037 1.00 80.75 125 ARG A C 1
ATOM 973 O O . ARG A 1 125 ? -5.437 9.977 -7.041 1.00 80.75 125 ARG A O 1
ATOM 980 N N . TYR A 1 126 ? -5.523 8.498 -5.349 1.00 72.31 126 TYR A N 1
ATOM 981 C CA . TYR A 1 126 ? -4.286 7.779 -5.676 1.00 72.31 126 TYR A CA 1
ATOM 982 C C . TYR A 1 126 ? -4.518 6.403 -6.305 1.00 72.31 126 TYR A C 1
ATOM 984 O O . TYR A 1 126 ? -3.562 5.763 -6.741 1.00 72.31 126 TYR A O 1
ATOM 992 N N . SER A 1 127 ? -5.765 5.938 -6.366 1.00 61.28 127 SER A N 1
ATOM 993 C CA . SER A 1 127 ? -6.175 4.813 -7.194 1.00 61.28 127 SER A CA 1
ATOM 994 C C . SER A 1 127 ? -5.932 5.296 -8.595 1.00 61.28 127 SER A C 1
ATOM 996 O O . SER A 1 127 ? -6.640 6.163 -9.107 1.00 61.28 127 SER A O 1
ATOM 998 N N . THR A 1 128 ? -4.913 4.731 -9.220 1.00 52.28 128 THR A N 1
ATOM 999 C CA . THR A 1 128 ? -4.862 4.697 -10.665 1.00 52.28 128 THR A CA 1
ATOM 1000 C C . THR A 1 128 ? -6.159 4.021 -11.080 1.00 52.28 128 THR A C 1
ATOM 1002 O O . THR A 1 128 ? -6.274 2.802 -10.954 1.00 52.28 128 THR A O 1
ATOM 1005 N N . LYS A 1 129 ? -7.176 4.811 -11.464 1.00 47.84 129 LYS A N 1
ATOM 1006 C CA . LYS A 1 129 ? -8.252 4.328 -12.329 1.00 47.84 129 LYS A CA 1
ATOM 1007 C C . LYS A 1 129 ? -7.544 3.495 -13.375 1.00 47.84 129 LYS A C 1
ATOM 1009 O O . LYS A 1 129 ? -6.676 4.028 -14.056 1.00 47.84 129 LYS A O 1
ATOM 1014 N N . ASP A 1 130 ? -7.824 2.207 -13.341 1.00 44.28 130 ASP A N 1
ATOM 1015 C CA . ASP A 1 130 ? -7.493 1.214 -14.338 1.00 44.28 130 ASP A CA 1
ATOM 1016 C C . ASP A 1 130 ? -6.541 1.690 -15.457 1.00 44.28 130 ASP A C 1
ATOM 1018 O O . ASP A 1 130 ? -6.932 1.984 -16.579 1.00 44.28 130 ASP A O 1
ATOM 1022 N N . THR A 1 131 ? -5.252 1.797 -15.130 1.00 44.78 131 THR A N 1
ATOM 1023 C CA . THR A 1 131 ? -4.171 1.645 -16.110 1.00 44.78 131 THR A CA 1
ATOM 1024 C C . THR A 1 131 ? -3.472 0.327 -15.804 1.00 44.78 131 THR A C 1
ATOM 1026 O O . THR A 1 131 ? -2.247 0.271 -15.672 1.00 44.78 131 THR A O 1
ATOM 1029 N N . SER A 1 132 ? -4.268 -0.723 -15.576 1.00 42.81 132 SER A N 1
ATOM 1030 C CA . SER A 1 132 ? -3.787 -2.106 -15.532 1.00 42.81 132 SER A CA 1
ATOM 1031 C C . SER A 1 132 ? -3.258 -2.559 -16.899 1.00 42.81 132 SER A C 1
ATOM 1033 O O . SER A 1 132 ? -2.453 -3.483 -16.973 1.00 42.81 132 SER A O 1
ATOM 1035 N N . GLY A 1 133 ? -3.567 -1.822 -17.970 1.00 44.06 133 GLY A N 1
ATOM 1036 C CA . GLY A 1 133 ? -2.690 -1.747 -19.127 1.00 44.06 133 GLY A CA 1
ATOM 1037 C C . GLY A 1 133 ? -1.406 -1.035 -18.720 1.00 44.06 133 GLY A C 1
ATOM 1038 O O . GLY A 1 133 ? -1.419 0.178 -18.535 1.00 44.06 133 GLY A O 1
ATOM 1039 N N . ASN A 1 134 ? -0.315 -1.786 -18.556 1.00 52.22 134 ASN A N 1
ATOM 1040 C CA . ASN A 1 134 ? 1.065 -1.302 -18.480 1.00 52.22 134 ASN A CA 1
ATOM 1041 C C . ASN A 1 134 ? 1.241 0.058 -19.188 1.00 52.22 134 ASN A C 1
ATOM 1043 O O . ASN A 1 134 ? 1.512 0.094 -20.391 1.00 52.22 134 ASN A O 1
ATOM 1047 N N . ARG A 1 135 ? 1.101 1.181 -18.451 1.00 66.44 135 ARG A N 1
ATOM 1048 C CA . ARG A 1 135 ? 1.196 2.545 -19.025 1.00 66.44 135 ARG A CA 1
ATOM 1049 C C . ARG A 1 135 ? 2.491 2.728 -19.813 1.00 66.44 135 ARG A C 1
ATOM 1051 O O . ARG A 1 135 ? 2.554 3.525 -20.739 1.00 66.44 135 ARG A O 1
ATOM 1058 N N . TYR A 1 136 ? 3.509 1.966 -19.425 1.00 83.12 136 TYR A N 1
ATOM 1059 C CA . TYR A 1 136 ? 4.780 1.867 -20.108 1.00 83.12 136 TYR A CA 1
ATOM 1060 C C . TYR A 1 136 ? 5.072 0.398 -20.432 1.00 83.12 136 TYR A C 1
ATOM 1062 O O . TYR A 1 136 ? 4.810 -0.459 -19.583 1.00 83.12 136 TYR A O 1
ATOM 1070 N N . PRO A 1 137 ? 5.638 0.099 -21.613 1.00 87.69 137 PRO A N 1
ATOM 1071 C CA . PRO A 1 137 ? 5.847 -1.267 -22.094 1.00 87.69 137 PRO A CA 1
ATOM 1072 C C . PRO A 1 137 ? 6.584 -2.184 -21.111 1.00 87.69 137 PRO A C 1
ATOM 1074 O O . PRO A 1 137 ? 6.202 -3.338 -20.971 1.00 87.69 137 PRO A O 1
ATOM 1077 N N . PHE A 1 138 ? 7.570 -1.666 -20.369 1.00 92.38 138 PHE A N 1
ATOM 1078 C CA . PHE A 1 138 ? 8.384 -2.461 -19.436 1.00 92.38 138 PHE A CA 1
ATOM 1079 C C . PHE A 1 138 ? 7.839 -2.540 -18.004 1.00 92.38 138 PHE A C 1
ATOM 1081 O O . PHE A 1 138 ? 8.472 -3.143 -17.129 1.00 92.38 138 PHE A O 1
ATOM 1088 N N . SER A 1 139 ? 6.690 -1.916 -17.726 1.00 90.31 139 SER A N 1
ATOM 1089 C CA . SER A 1 139 ? 6.113 -1.915 -16.381 1.00 90.31 139 SER A CA 1
ATOM 1090 C C . SER A 1 139 ? 5.858 -3.354 -15.938 1.00 90.31 139 SER A C 1
ATOM 1092 O O . SER A 1 139 ? 5.371 -4.186 -16.688 1.00 90.31 139 SER A O 1
ATOM 1094 N N . GLY A 1 140 ? 6.285 -3.712 -14.732 1.00 88.44 140 GLY A N 1
ATOM 1095 C CA . GLY A 1 140 ? 6.063 -5.065 -14.229 1.00 88.44 140 GLY A CA 1
ATOM 1096 C C . GLY A 1 140 ? 6.822 -6.201 -14.946 1.00 88.44 140 GLY A C 1
ATOM 1097 O O . GLY A 1 140 ? 6.630 -7.344 -14.536 1.00 88.44 140 GLY A O 1
ATOM 1098 N N . ILE A 1 141 ? 7.670 -5.918 -15.940 1.00 92.44 141 ILE A N 1
ATOM 1099 C CA . ILE A 1 141 ? 8.423 -6.929 -16.710 1.00 92.44 141 ILE A CA 1
ATOM 1100 C C . ILE A 1 141 ? 9.886 -7.014 -16.260 1.00 92.44 141 ILE A C 1
ATOM 1102 O O . ILE A 1 141 ? 10.478 -8.085 -16.296 1.00 92.44 141 ILE A O 1
ATOM 1106 N N . ILE A 1 142 ? 10.474 -5.907 -15.800 1.00 95.62 142 ILE A N 1
ATOM 1107 C CA . ILE A 1 142 ? 11.884 -5.877 -15.388 1.00 95.62 142 ILE A CA 1
ATOM 1108 C C . ILE A 1 142 ? 12.027 -6.331 -13.929 1.00 95.62 142 ILE A C 1
ATOM 1110 O O . ILE A 1 142 ? 11.550 -5.648 -13.012 1.00 95.62 142 ILE A O 1
ATOM 1114 N N . GLN A 1 143 ? 12.737 -7.435 -13.709 1.00 94.94 143 GLN A N 1
ATOM 1115 C CA . GLN A 1 143 ? 13.034 -8.021 -12.406 1.00 94.94 143 GLN A CA 1
ATOM 1116 C C . GLN A 1 143 ? 14.502 -7.817 -12.007 1.00 94.94 143 GLN A C 1
ATOM 1118 O O . GLN A 1 143 ? 15.433 -8.020 -12.785 1.00 94.94 143 GLN A O 1
ATOM 1123 N N . CYS A 1 144 ? 14.713 -7.424 -10.752 1.00 92.25 144 CYS A N 1
ATOM 1124 C CA . CYS A 1 144 ? 16.036 -7.312 -10.155 1.00 92.25 144 CYS A CA 1
ATOM 1125 C C . CYS A 1 144 ? 16.590 -8.688 -9.769 1.00 92.25 144 CYS A C 1
ATOM 1127 O O . CYS A 1 144 ? 15.997 -9.353 -8.922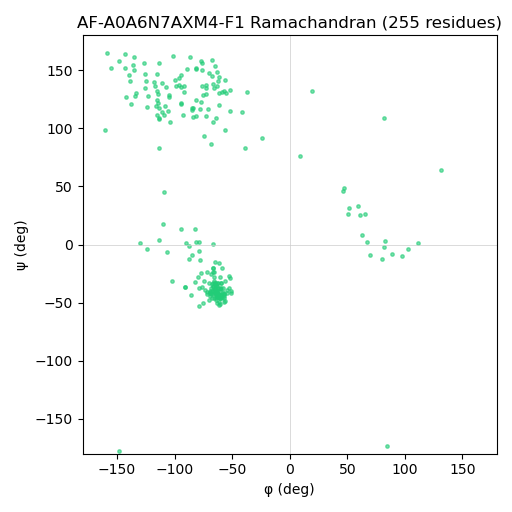 1.00 92.25 144 CYS A O 1
ATOM 1129 N N . GLY A 1 145 ? 17.760 -9.059 -10.290 1.00 88.81 145 GLY A N 1
ATOM 1130 C CA . GLY A 1 145 ? 18.464 -10.280 -9.890 1.00 88.81 145 GLY A CA 1
ATOM 1131 C C . GLY A 1 145 ? 19.003 -10.243 -8.457 1.00 88.81 145 GLY A C 1
ATOM 1132 O O . GLY A 1 145 ? 19.103 -11.284 -7.828 1.00 88.81 145 GLY A O 1
ATOM 1133 N N . ASN A 1 146 ? 19.265 -9.052 -7.900 1.00 86.50 146 ASN A N 1
ATOM 1134 C CA . ASN A 1 146 ? 19.792 -8.912 -6.536 1.00 86.50 146 ASN A CA 1
ATOM 1135 C C . ASN A 1 146 ? 18.727 -9.076 -5.432 1.00 86.50 146 ASN A C 1
ATOM 1137 O O . ASN A 1 146 ? 19.012 -9.617 -4.374 1.00 86.50 146 ASN A O 1
ATOM 1141 N N . CYS A 1 147 ? 17.497 -8.583 -5.635 1.00 83.81 147 CYS A N 1
ATOM 1142 C CA . CYS A 1 147 ? 16.458 -8.598 -4.583 1.00 83.81 147 CYS A CA 1
ATOM 1143 C C . CYS A 1 147 ? 15.100 -9.174 -5.016 1.00 83.81 147 CYS A C 1
ATOM 1145 O O . CYS A 1 147 ? 14.136 -9.123 -4.250 1.00 83.81 147 CYS A O 1
ATOM 1147 N N . GLY A 1 148 ? 14.967 -9.628 -6.264 1.00 87.75 148 GLY A N 1
ATOM 1148 C CA . GLY A 1 148 ? 13.739 -10.211 -6.819 1.00 87.75 148 GLY A CA 1
ATOM 1149 C C . GLY A 1 148 ? 12.575 -9.236 -7.043 1.00 87.75 148 GLY A C 1
ATOM 1150 O O . GLY A 1 148 ? 11.570 -9.602 -7.656 1.00 87.75 148 GLY A O 1
ATOM 1151 N N . LYS A 1 149 ? 12.662 -7.983 -6.570 1.00 89.56 149 LYS A N 1
ATOM 1152 C CA . LYS A 1 149 ? 11.624 -6.962 -6.790 1.00 89.56 149 LYS A CA 1
ATOM 1153 C C . LYS A 1 149 ? 11.695 -6.378 -8.203 1.00 89.56 149 LYS A C 1
ATOM 1155 O O . LYS A 1 149 ? 12.734 -6.382 -8.859 1.00 89.56 149 LYS A O 1
ATOM 1160 N N . LYS A 1 150 ? 10.569 -5.822 -8.656 1.00 94.00 150 LYS A N 1
ATOM 1161 C CA . LYS A 1 150 ? 10.441 -5.212 -9.985 1.00 94.00 150 LYS A CA 1
ATOM 1162 C C . LYS A 1 150 ? 10.991 -3.786 -10.026 1.00 94.00 150 LYS A C 1
ATOM 1164 O O . LYS A 1 150 ? 10.965 -3.063 -9.018 1.00 94.00 150 LYS A O 1
ATOM 1169 N N . TYR A 1 151 ? 11.452 -3.364 -11.197 1.00 94.69 151 TYR A N 1
ATOM 1170 C CA . TYR A 1 151 ? 11.836 -1.976 -11.438 1.00 94.69 151 TYR A CA 1
ATOM 1171 C C . TYR A 1 151 ? 10.593 -1.095 -11.623 1.00 94.69 151 TYR A C 1
ATOM 1173 O O . TYR A 1 151 ? 9.547 -1.543 -12.095 1.00 94.69 151 TYR A O 1
ATOM 1181 N N . LYS A 1 152 ? 10.719 0.179 -11.249 1.00 93.12 152 LYS A N 1
ATOM 1182 C CA . LYS A 1 152 ? 9.709 1.220 -11.456 1.00 93.12 152 LYS A CA 1
ATOM 1183 C C . LYS A 1 152 ? 10.269 2.313 -12.354 1.00 93.12 152 LYS A C 1
ATOM 1185 O O . LYS A 1 152 ? 11.421 2.723 -12.189 1.00 93.12 152 LYS A O 1
ATOM 1190 N N . ARG A 1 153 ? 9.429 2.815 -13.259 1.00 92.94 153 ARG A N 1
ATOM 1191 C CA . ARG A 1 153 ? 9.742 3.980 -14.086 1.00 92.94 153 ARG A CA 1
ATOM 1192 C C . ARG A 1 153 ? 9.697 5.260 -13.256 1.00 92.94 153 ARG A C 1
ATOM 1194 O O . ARG A 1 153 ? 8.768 5.474 -12.477 1.00 92.94 153 ARG A O 1
ATOM 1201 N N . ARG A 1 154 ? 10.677 6.129 -13.467 1.00 90.69 154 ARG A N 1
ATOM 1202 C CA . ARG A 1 154 ? 10.801 7.480 -12.911 1.00 90.69 154 ARG A CA 1
ATOM 1203 C C . ARG A 1 154 ? 11.231 8.426 -14.029 1.00 90.69 154 ARG A C 1
ATOM 1205 O O . ARG A 1 154 ? 11.753 7.987 -15.047 1.00 90.69 154 ARG A O 1
ATOM 1212 N N . VAL A 1 155 ? 11.037 9.722 -13.827 1.00 88.81 155 VAL A N 1
ATOM 1213 C CA . VAL A 1 155 ? 11.575 10.759 -14.713 1.00 88.81 155 VAL A CA 1
ATOM 1214 C C . VAL A 1 155 ? 12.601 11.554 -13.918 1.00 88.81 155 VAL A C 1
ATOM 1216 O O . VAL A 1 155 ? 12.282 12.079 -12.854 1.00 88.81 155 VAL A O 1
ATOM 1219 N N . ASN A 1 156 ? 13.838 11.603 -14.404 1.00 83.88 156 ASN A N 1
ATOM 1220 C CA . ASN A 1 156 ? 14.936 12.344 -13.793 1.00 83.88 156 ASN A CA 1
ATOM 1221 C C . ASN A 1 156 ? 15.373 13.463 -14.744 1.00 83.88 156 ASN A C 1
ATOM 1223 O O . ASN A 1 156 ? 15.903 13.179 -15.816 1.00 83.88 156 ASN A O 1
ATOM 1227 N N . LYS A 1 157 ? 15.126 14.728 -14.372 1.00 84.88 157 LYS A N 1
ATOM 1228 C CA . LYS A 1 157 ? 15.419 15.909 -15.211 1.00 84.88 157 LYS A CA 1
ATOM 1229 C C . LYS A 1 157 ? 14.926 15.736 -16.661 1.00 84.88 157 LYS A C 1
ATOM 1231 O O . LYS A 1 157 ? 15.691 15.885 -17.604 1.00 84.88 157 LYS A O 1
ATOM 1236 N N . GLY A 1 158 ? 13.673 15.303 -16.822 1.00 83.12 158 GLY A N 1
ATOM 1237 C CA . GLY A 1 158 ? 13.060 15.027 -18.129 1.00 83.12 158 GLY A CA 1
ATOM 1238 C C . GLY A 1 158 ? 13.418 13.674 -18.761 1.00 83.12 158 GLY A C 1
ATOM 1239 O O . GLY A 1 158 ? 12.724 13.237 -19.670 1.00 83.12 158 GLY A O 1
ATOM 1240 N N . ASN A 1 159 ? 14.424 12.956 -18.251 1.00 85.56 159 ASN A N 1
ATOM 1241 C CA . ASN A 1 159 ? 14.854 11.676 -18.810 1.00 85.56 159 ASN A CA 1
ATOM 1242 C C . ASN A 1 159 ? 14.178 10.493 -18.102 1.00 85.56 159 ASN A C 1
ATOM 1244 O O . ASN A 1 159 ? 14.346 10.330 -16.886 1.00 85.56 159 ASN A O 1
ATOM 1248 N N . PRO A 1 160 ? 13.431 9.643 -18.822 1.00 91.06 160 PRO A N 1
ATOM 1249 C CA . PRO A 1 160 ? 12.829 8.463 -18.229 1.00 91.06 160 PRO A CA 1
ATOM 1250 C C . PRO A 1 160 ? 13.866 7.380 -17.921 1.00 91.06 160 PRO A C 1
ATOM 1252 O O . PRO A 1 160 ? 14.687 6.994 -18.756 1.00 91.06 160 PRO A O 1
ATOM 1255 N N . VAL A 1 161 ? 13.815 6.885 -16.689 1.00 94.50 161 VAL A N 1
ATOM 1256 C CA . VAL A 1 161 ? 14.727 5.876 -16.148 1.00 94.50 161 VAL A CA 1
ATOM 1257 C C . VAL A 1 161 ? 13.954 4.826 -15.360 1.00 94.50 161 VAL A C 1
ATOM 1259 O O . VAL A 1 161 ? 12.891 5.092 -14.801 1.00 94.50 161 VAL A O 1
ATOM 1262 N N . TRP A 1 162 ? 14.521 3.633 -15.279 1.00 95.12 162 TRP A N 1
ATOM 1263 C CA . TRP A 1 162 ? 13.982 2.495 -14.552 1.00 95.12 162 TRP A CA 1
ATOM 1264 C C . TRP A 1 162 ? 14.904 2.148 -13.393 1.00 95.12 162 TRP A C 1
ATOM 1266 O O . TRP A 1 162 ? 16.113 1.998 -13.575 1.00 95.12 162 TRP A O 1
ATOM 1276 N N . GLN A 1 163 ? 14.344 2.006 -12.193 1.00 94.44 163 GLN A N 1
ATOM 1277 C CA . GLN A 1 163 ? 15.128 1.724 -10.991 1.00 94.44 163 GLN A CA 1
ATOM 1278 C C . GLN A 1 163 ? 14.438 0.711 -10.080 1.00 94.44 163 GLN A C 1
ATOM 1280 O O . GLN A 1 163 ? 13.209 0.681 -9.982 1.00 94.44 163 GLN A O 1
ATOM 1285 N N . CYS A 1 164 ? 15.238 -0.120 -9.410 1.00 93.62 164 CYS A N 1
ATOM 1286 C CA . CYS A 1 164 ? 14.755 -1.142 -8.491 1.00 93.62 164 CYS A CA 1
ATOM 1287 C C . CYS A 1 164 ? 13.888 -0.536 -7.375 1.00 93.62 164 CYS A C 1
ATOM 1289 O O . CYS A 1 164 ? 14.284 0.428 -6.717 1.00 93.62 164 CYS A O 1
ATOM 1291 N N . SER A 1 165 ? 12.717 -1.131 -7.122 1.00 90.69 165 SER A N 1
ATOM 1292 C CA . SER A 1 165 ? 11.797 -0.659 -6.077 1.00 90.69 165 SER A CA 1
ATOM 1293 C C . SER A 1 165 ? 12.417 -0.665 -4.677 1.00 90.69 165 SER A C 1
ATOM 1295 O O . SER A 1 165 ? 12.144 0.246 -3.902 1.00 90.69 165 SER A O 1
ATOM 1297 N N . THR A 1 166 ? 13.249 -1.660 -4.355 1.00 81.88 166 THR A N 1
ATOM 1298 C CA . THR A 1 166 ? 13.916 -1.755 -3.047 1.00 81.88 166 THR A CA 1
ATOM 1299 C C . THR A 1 166 ? 14.926 -0.631 -2.869 1.00 81.88 166 THR A C 1
ATOM 1301 O O . THR A 1 166 ? 14.873 0.064 -1.861 1.00 81.88 166 THR A O 1
ATOM 1304 N N . PHE A 1 167 ? 15.763 -0.367 -3.881 1.00 89.44 167 PHE A N 1
ATOM 1305 C CA . PHE A 1 167 ? 16.684 0.775 -3.854 1.00 89.44 167 PHE A CA 1
ATOM 1306 C C . PHE A 1 167 ? 15.926 2.095 -3.667 1.00 89.44 167 PHE A C 1
ATOM 1308 O O . PHE A 1 167 ? 16.329 2.949 -2.885 1.00 89.44 167 PHE A O 1
ATOM 1315 N N . LEU A 1 168 ? 14.799 2.266 -4.365 1.00 86.31 168 LEU A N 1
ATOM 1316 C CA . LEU A 1 168 ? 14.004 3.491 -4.276 1.00 86.31 168 LEU A CA 1
ATOM 1317 C C . LEU A 1 168 ? 13.389 3.730 -2.894 1.00 86.31 168 LEU A C 1
ATOM 1319 O O . LEU A 1 168 ? 13.192 4.884 -2.523 1.00 86.31 168 LEU A O 1
ATOM 1323 N N . LEU A 1 169 ? 13.024 2.662 -2.185 1.00 78.44 169 LEU A N 1
ATOM 1324 C CA . LEU A 1 169 ? 12.350 2.744 -0.889 1.00 78.44 169 LEU A CA 1
ATOM 1325 C C . LEU A 1 169 ? 13.333 2.758 0.284 1.00 78.44 169 LEU A C 1
ATOM 1327 O O . LEU A 1 169 ? 13.065 3.420 1.279 1.00 78.44 169 LEU A O 1
ATOM 1331 N N . MET A 1 170 ? 14.431 2.012 0.172 1.00 77.12 170 MET A N 1
ATOM 1332 C CA . MET A 1 170 ? 15.328 1.692 1.287 1.00 77.12 170 MET A CA 1
ATOM 1333 C C . MET A 1 170 ? 16.786 2.106 1.039 1.00 77.12 170 MET A C 1
ATOM 1335 O O . MET A 1 170 ? 17.614 1.973 1.931 1.00 77.12 170 MET A O 1
ATOM 1339 N N . GLY A 1 171 ? 17.119 2.630 -0.143 1.00 80.31 171 GLY A N 1
ATOM 1340 C CA . GLY A 1 171 ? 18.460 3.119 -0.463 1.00 80.31 171 GLY A CA 1
ATOM 1341 C C . GLY A 1 171 ? 19.438 2.042 -0.945 1.00 80.31 171 GLY A C 1
ATOM 1342 O O . GLY A 1 171 ? 19.074 0.894 -1.212 1.00 80.31 171 GLY A O 1
ATOM 1343 N N . LYS A 1 172 ? 20.703 2.454 -1.104 1.00 83.00 172 LYS A N 1
ATOM 1344 C CA . LYS A 1 172 ? 21.785 1.648 -1.696 1.00 83.00 172 LYS A CA 1
ATOM 1345 C C . LYS A 1 172 ? 22.111 0.403 -0.874 1.00 83.00 172 LYS A C 1
ATOM 1347 O O . LYS A 1 172 ? 22.319 -0.651 -1.469 1.00 83.00 172 LYS A O 1
ATOM 1352 N N . ASP A 1 173 ? 22.105 0.527 0.449 1.00 75.88 173 ASP A N 1
ATOM 1353 C CA . ASP A 1 173 ? 22.503 -0.546 1.369 1.00 75.88 173 ASP A CA 1
ATOM 1354 C C . ASP A 1 173 ? 21.539 -1.736 1.307 1.00 75.88 173 ASP A C 1
ATOM 1356 O O . ASP A 1 173 ? 21.949 -2.885 1.428 1.00 75.88 173 ASP A O 1
ATOM 1360 N N . ALA A 1 174 ? 20.260 -1.475 1.024 1.00 74.56 174 ALA A N 1
ATOM 1361 C CA . ALA A 1 174 ? 19.247 -2.516 0.885 1.00 74.56 174 ALA A CA 1
ATOM 1362 C C . ALA A 1 174 ? 19.267 -3.218 -0.483 1.00 74.56 174 ALA A C 1
ATOM 1364 O O . ALA A 1 174 ? 18.819 -4.357 -0.606 1.00 74.56 174 ALA A O 1
ATOM 1365 N N . CYS A 1 175 ? 19.707 -2.540 -1.548 1.00 82.06 175 CYS A N 1
ATOM 1366 C CA . CYS A 1 175 ? 19.782 -3.145 -2.875 1.00 82.06 175 CYS A CA 1
ATOM 1367 C C . CYS A 1 175 ? 20.725 -2.369 -3.792 1.00 82.06 175 CYS A C 1
ATOM 1369 O O . CYS A 1 175 ? 20.324 -1.393 -4.427 1.00 82.06 175 CYS A O 1
ATOM 1371 N N . HIS A 1 176 ? 21.961 -2.839 -3.932 1.00 85.88 176 HIS A N 1
ATOM 1372 C CA . HIS A 1 176 ? 22.94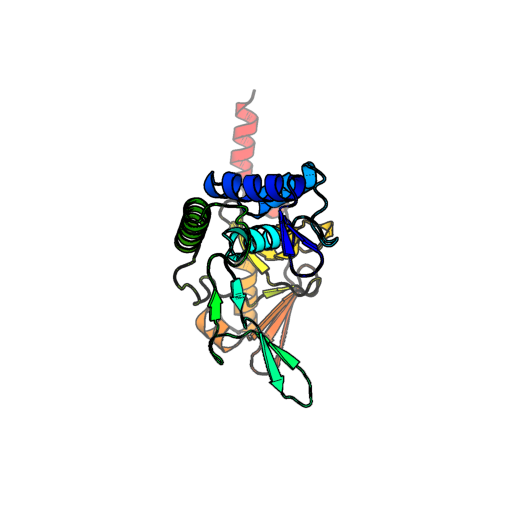9 -2.184 -4.778 1.00 85.88 176 HIS A CA 1
ATOM 1373 C C . HIS A 1 176 ? 22.643 -2.438 -6.262 1.00 85.88 176 HIS A C 1
ATOM 1375 O O . HIS A 1 176 ? 23.025 -3.453 -6.830 1.00 85.88 176 HIS A O 1
ATOM 1381 N N . THR A 1 177 ? 21.904 -1.521 -6.891 1.00 87.88 177 THR A N 1
ATOM 1382 C CA . THR A 1 177 ? 21.491 -1.599 -8.302 1.00 87.88 177 THR A CA 1
ATOM 1383 C C . THR A 1 177 ? 21.678 -0.266 -9.007 1.00 87.88 177 THR A C 1
ATOM 1385 O O . THR A 1 177 ? 21.570 0.803 -8.403 1.00 87.88 177 THR A O 1
ATOM 1388 N N . LYS A 1 178 ? 21.934 -0.324 -10.315 1.00 89.06 178 LYS A N 1
ATOM 1389 C CA . LYS A 1 178 ? 22.047 0.859 -11.170 1.00 89.06 178 LYS A CA 1
ATOM 1390 C C . LYS A 1 178 ? 20.708 1.162 -11.844 1.00 89.06 178 LYS A C 1
ATOM 1392 O O . LYS A 1 178 ? 19.956 0.253 -12.195 1.00 89.06 178 LYS A O 1
ATOM 1397 N N . GLN A 1 179 ? 20.420 2.448 -12.033 1.00 92.44 179 GLN A N 1
ATOM 1398 C CA . GLN A 1 179 ? 19.297 2.877 -12.866 1.00 92.44 179 GLN A CA 1
ATOM 1399 C C . GLN A 1 179 ? 19.561 2.540 -14.343 1.00 92.44 179 GLN A C 1
ATOM 1401 O O . GLN A 1 179 ? 20.696 2.646 -14.813 1.00 92.44 179 GLN A O 1
ATOM 1406 N N . ILE A 1 180 ? 18.508 2.186 -15.073 1.00 94.12 180 ILE A N 1
ATOM 1407 C CA . ILE A 1 180 ? 18.556 1.826 -16.492 1.00 94.12 180 ILE A CA 1
ATOM 1408 C C . ILE A 1 180 ? 17.797 2.904 -17.278 1.00 94.12 180 ILE A C 1
ATOM 1410 O O . ILE A 1 180 ? 16.603 3.093 -17.035 1.00 94.12 180 ILE A O 1
ATOM 1414 N N . PRO A 1 181 ? 18.441 3.650 -18.189 1.00 93.94 181 PRO A N 1
ATOM 1415 C CA . PRO A 1 181 ? 17.735 4.605 -19.039 1.00 93.94 181 PRO A CA 1
ATOM 1416 C C . PRO A 1 181 ? 16.721 3.905 -19.953 1.00 93.94 181 PRO A C 1
ATOM 1418 O O . PRO A 1 181 ? 17.037 2.894 -20.576 1.00 93.94 181 PRO A O 1
ATOM 1421 N N . GLU A 1 182 ? 15.515 4.457 -20.079 1.00 94.00 182 GLU A N 1
ATOM 1422 C CA . GLU A 1 182 ? 14.470 3.898 -20.952 1.00 94.00 182 GLU A CA 1
ATOM 1423 C C . GLU A 1 182 ? 14.886 3.787 -22.433 1.00 94.00 182 GLU A C 1
ATOM 1425 O O . GLU A 1 182 ? 14.588 2.758 -23.038 1.00 94.00 182 GLU A O 1
ATOM 1430 N N . PRO A 1 183 ? 15.654 4.732 -23.018 1.00 93.00 183 PRO A N 1
ATOM 1431 C CA . PRO A 1 183 ? 16.149 4.574 -24.387 1.00 93.00 183 PRO A CA 1
ATOM 1432 C C . PRO A 1 183 ? 17.022 3.328 -24.594 1.00 93.00 183 PRO A C 1
ATOM 1434 O O . PRO A 1 183 ? 16.968 2.714 -25.655 1.00 93.00 183 PRO A O 1
ATOM 1437 N N . ILE A 1 184 ? 17.786 2.917 -23.575 1.00 93.88 184 ILE A N 1
ATOM 1438 C CA . ILE A 1 184 ? 18.595 1.692 -23.637 1.00 93.88 184 ILE A CA 1
ATOM 1439 C C . ILE A 1 184 ? 17.694 0.457 -23.654 1.00 93.88 184 ILE A C 1
ATOM 1441 O O . ILE A 1 184 ? 17.947 -0.472 -24.417 1.00 93.88 184 ILE A O 1
ATOM 1445 N N . LEU A 1 185 ? 16.620 0.453 -22.857 1.00 94.75 185 LEU A N 1
ATOM 1446 C CA . LEU A 1 185 ? 15.633 -0.631 -22.875 1.00 94.75 185 LEU A CA 1
ATOM 1447 C C . LEU A 1 185 ? 14.939 -0.731 -24.235 1.00 94.75 185 LEU A C 1
ATOM 1449 O O . LEU A 1 185 ? 14.779 -1.832 -24.744 1.00 94.75 185 LEU A O 1
ATOM 1453 N N . HIS A 1 186 ? 14.585 0.400 -24.854 1.00 95.00 186 HIS A N 1
ATOM 1454 C CA . HIS A 1 186 ? 14.012 0.411 -26.204 1.00 95.00 186 HIS A CA 1
ATOM 1455 C C . HIS A 1 186 ? 14.987 -0.163 -27.236 1.00 95.00 186 HIS A C 1
ATOM 1457 O O . HIS A 1 186 ? 14.598 -1.034 -28.009 1.00 95.00 186 HIS A O 1
ATOM 1463 N N . ALA A 1 187 ? 16.238 0.306 -27.241 1.00 93.81 187 ALA A N 1
ATOM 1464 C CA . ALA A 1 187 ? 17.247 -0.125 -28.206 1.00 93.81 187 ALA A CA 1
ATOM 1465 C C . ALA A 1 187 ? 17.566 -1.621 -28.072 1.00 93.81 187 ALA A C 1
ATOM 1467 O O . ALA A 1 187 ? 17.474 -2.360 -29.047 1.00 93.81 187 ALA A O 1
ATOM 1468 N N . THR A 1 188 ? 17.855 -2.080 -26.850 1.00 95.00 188 THR A N 1
ATOM 1469 C CA . THR A 1 188 ? 18.172 -3.494 -26.587 1.00 95.00 188 THR A CA 1
ATOM 1470 C C . THR A 1 188 ? 16.982 -4.412 -26.855 1.00 95.00 188 THR A C 1
ATOM 1472 O O . THR A 1 188 ? 17.164 -5.482 -27.424 1.00 95.00 188 THR A O 1
ATOM 1475 N N . ALA A 1 189 ? 15.755 -3.999 -26.520 1.00 95.12 189 ALA A N 1
ATOM 1476 C CA . ALA A 1 189 ? 14.563 -4.784 -26.831 1.00 95.12 189 ALA A CA 1
ATOM 1477 C C . ALA A 1 189 ? 14.294 -4.864 -28.342 1.00 95.12 189 ALA A C 1
ATOM 1479 O O . ALA A 1 189 ? 13.926 -5.927 -28.829 1.00 95.12 189 ALA A O 1
ATOM 1480 N N . ALA A 1 190 ? 14.487 -3.772 -29.089 1.00 94.25 190 ALA A N 1
ATOM 1481 C CA . ALA A 1 190 ? 14.351 -3.784 -30.545 1.00 94.25 190 ALA A CA 1
ATOM 1482 C C . ALA A 1 190 ? 15.372 -4.734 -31.189 1.00 94.25 190 ALA A C 1
ATOM 1484 O O . ALA A 1 190 ? 14.993 -5.572 -32.000 1.00 94.25 190 ALA A O 1
ATOM 1485 N N . GLU A 1 191 ? 16.631 -4.670 -30.750 1.00 93.88 191 GLU A N 1
ATOM 1486 C CA . GLU A 1 191 ? 17.705 -5.550 -31.217 1.00 93.88 191 GLU A CA 1
ATOM 1487 C C . GLU A 1 191 ? 17.404 -7.030 -30.938 1.00 93.88 191 GLU A C 1
ATOM 1489 O O . GLU A 1 191 ? 17.537 -7.869 -31.824 1.00 93.88 191 GLU A O 1
ATOM 1494 N N . VAL A 1 192 ? 16.947 -7.357 -29.724 1.00 94.12 192 VAL A N 1
ATOM 1495 C CA . VAL A 1 192 ? 16.582 -8.731 -29.331 1.00 94.12 192 VAL A CA 1
ATOM 1496 C C . VAL A 1 192 ? 15.408 -9.273 -30.150 1.00 94.12 192 VAL A C 1
ATOM 1498 O O . VAL A 1 192 ? 15.359 -10.467 -30.431 1.00 94.12 192 VAL A O 1
ATOM 1501 N N . LEU A 1 193 ? 14.476 -8.406 -30.548 1.00 92.94 193 LEU A N 1
ATOM 1502 C CA . LEU A 1 193 ? 13.322 -8.767 -31.373 1.00 92.94 193 LEU A CA 1
ATOM 1503 C C . LEU A 1 193 ? 13.609 -8.697 -32.883 1.00 92.94 193 LEU A C 1
ATOM 1505 O O . LEU A 1 193 ? 12.708 -8.971 -33.672 1.00 92.94 193 LEU A O 1
ATOM 1509 N N . GLY A 1 194 ? 14.822 -8.313 -33.298 1.00 92.12 194 GLY A N 1
ATOM 1510 C CA . GLY A 1 194 ? 15.166 -8.130 -34.713 1.00 92.12 194 GLY A CA 1
ATOM 1511 C C . GLY A 1 194 ? 14.410 -6.980 -35.390 1.00 92.12 194 GLY A C 1
ATOM 1512 O O . GLY A 1 194 ? 14.190 -7.007 -36.598 1.00 92.12 194 GLY A O 1
ATOM 1513 N N . LEU A 1 195 ? 13.977 -5.976 -34.623 1.00 90.25 195 LEU A N 1
ATOM 1514 C CA . LEU A 1 195 ? 13.205 -4.835 -35.110 1.00 90.25 195 LEU A CA 1
ATOM 1515 C C . LEU A 1 195 ? 14.105 -3.611 -35.311 1.00 90.25 195 LEU A C 1
ATOM 1517 O O . LEU A 1 195 ? 14.938 -3.294 -34.465 1.00 90.25 195 LEU A O 1
ATOM 1521 N N . GLY A 1 196 ? 13.862 -2.837 -36.373 1.00 85.69 196 GLY A N 1
ATOM 1522 C CA . GLY A 1 196 ? 14.559 -1.559 -36.594 1.00 85.69 196 GLY A CA 1
ATOM 1523 C C . GLY A 1 196 ? 14.221 -0.473 -35.559 1.00 85.69 196 GLY A C 1
ATOM 1524 O O . GLY A 1 196 ? 14.974 0.479 -35.375 1.00 85.69 196 GLY A O 1
ATOM 1525 N N . ARG A 1 197 ? 13.088 -0.608 -34.858 1.00 89.69 197 ARG A N 1
ATOM 1526 C CA . ARG A 1 197 ? 12.684 0.252 -33.736 1.00 89.69 197 ARG A CA 1
ATOM 1527 C C . ARG A 1 197 ? 11.864 -0.537 -32.727 1.00 89.69 197 ARG A C 1
ATOM 1529 O O . ARG A 1 197 ? 11.237 -1.533 -33.072 1.00 89.69 197 ARG A O 1
ATOM 1536 N N . PHE A 1 198 ? 11.813 -0.049 -31.492 1.00 92.25 198 PHE A N 1
ATOM 1537 C CA . PHE A 1 198 ? 11.026 -0.683 -30.440 1.00 92.25 198 PHE A CA 1
ATOM 1538 C C . PHE A 1 198 ? 9.527 -0.711 -30.791 1.00 92.25 198 PHE A C 1
ATOM 1540 O O . PHE A 1 198 ? 8.911 0.342 -30.965 1.00 92.25 198 PHE A O 1
ATOM 1547 N N . GLY A 1 199 ? 8.949 -1.913 -30.864 1.00 89.62 199 GLY A N 1
ATOM 1548 C CA . GLY A 1 199 ? 7.516 -2.150 -31.050 1.00 89.62 199 GLY A CA 1
ATOM 1549 C C . GLY A 1 199 ? 6.887 -2.701 -29.773 1.00 89.62 199 GLY A C 1
ATOM 1550 O O . GLY A 1 199 ? 7.170 -3.831 -29.382 1.00 89.62 199 GLY A O 1
ATOM 1551 N N . ALA A 1 200 ? 6.040 -1.907 -29.112 1.00 88.50 200 ALA A N 1
ATOM 1552 C CA . ALA A 1 200 ? 5.493 -2.253 -27.798 1.00 88.50 200 ALA A CA 1
ATOM 1553 C C . ALA A 1 200 ? 4.604 -3.508 -27.813 1.00 88.50 200 ALA A C 1
ATOM 1555 O O . ALA A 1 200 ? 4.599 -4.253 -26.836 1.00 88.50 200 ALA A O 1
ATOM 1556 N N . ASP A 1 201 ? 3.865 -3.739 -28.895 1.00 87.00 201 ASP A N 1
ATOM 1557 C CA . ASP A 1 201 ? 2.920 -4.856 -28.995 1.00 87.00 201 ASP A CA 1
ATOM 1558 C C . ASP A 1 201 ? 3.663 -6.175 -29.214 1.00 87.00 201 ASP A C 1
ATOM 1560 O O . ASP A 1 201 ? 3.557 -7.075 -28.382 1.00 87.00 201 ASP A O 1
ATOM 1564 N N . ILE A 1 202 ? 4.570 -6.207 -30.199 1.00 89.81 202 ILE A N 1
ATOM 1565 C CA . ILE A 1 202 ? 5.481 -7.340 -30.446 1.00 89.81 202 ILE A CA 1
ATOM 1566 C C . ILE A 1 202 ? 6.276 -7.683 -29.182 1.00 89.81 202 ILE A C 1
ATOM 1568 O O . ILE A 1 202 ? 6.432 -8.851 -28.828 1.00 89.81 202 ILE A O 1
ATOM 1572 N N . PHE A 1 203 ? 6.757 -6.665 -28.463 1.00 93.06 203 PHE A N 1
ATOM 1573 C CA . PHE A 1 203 ? 7.468 -6.868 -27.206 1.00 93.06 203 PHE A CA 1
ATOM 1574 C C . PHE A 1 203 ? 6.609 -7.581 -26.154 1.00 93.06 203 PHE A C 1
ATOM 1576 O O . PHE A 1 203 ? 7.091 -8.514 -25.517 1.00 93.06 203 PHE A O 1
ATOM 1583 N N . ARG A 1 204 ? 5.342 -7.186 -25.975 1.00 88.81 204 ARG A N 1
ATOM 1584 C CA . ARG A 1 204 ? 4.440 -7.816 -24.989 1.00 88.81 204 ARG A CA 1
ATOM 1585 C C . ARG A 1 204 ? 4.081 -9.255 -25.351 1.00 88.81 204 ARG A C 1
ATOM 1587 O O . ARG A 1 204 ? 3.902 -10.080 -24.447 1.00 88.81 204 ARG A O 1
ATOM 1594 N N . GLU A 1 205 ? 3.963 -9.536 -26.642 1.00 89.19 205 GLU A N 1
ATOM 1595 C CA . GLU A 1 205 ? 3.681 -10.871 -27.169 1.00 89.19 205 GLU A CA 1
ATOM 1596 C C . GLU A 1 205 ? 4.898 -11.790 -27.056 1.00 89.19 205 GLU A C 1
ATOM 1598 O O . GLU A 1 205 ? 4.758 -12.949 -26.683 1.00 89.19 205 GLU A O 1
ATOM 1603 N N . SER A 1 206 ? 6.101 -11.267 -27.296 1.00 91.31 206 SER A N 1
ATOM 1604 C CA . SER A 1 206 ? 7.315 -12.084 -27.384 1.00 91.31 206 SER A CA 1
ATOM 1605 C C . SER A 1 206 ? 8.040 -12.250 -26.048 1.00 91.31 206 SER A C 1
ATOM 1607 O O . SER A 1 206 ? 8.589 -13.318 -25.780 1.00 91.31 206 SER A O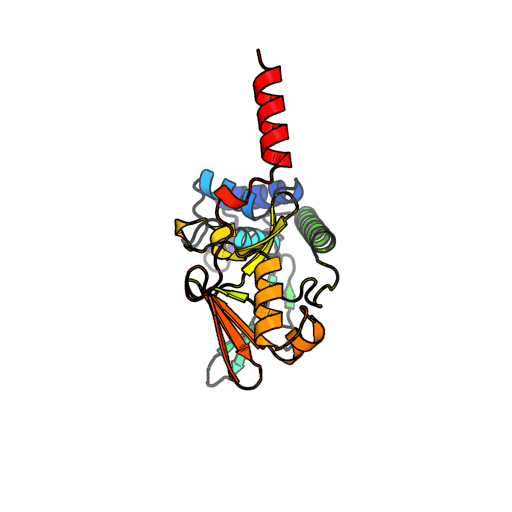 1
ATOM 1609 N N . ILE A 1 207 ? 8.058 -11.220 -25.195 1.00 94.81 207 ILE A N 1
ATOM 1610 C CA . ILE A 1 207 ? 8.867 -11.180 -23.968 1.00 94.81 207 ILE A CA 1
ATOM 1611 C C . ILE A 1 207 ? 7.993 -11.397 -22.731 1.00 94.81 207 ILE A C 1
ATOM 1613 O O . ILE A 1 207 ? 7.012 -10.688 -22.501 1.00 94.81 207 ILE A O 1
ATOM 1617 N N . ALA A 1 208 ? 8.378 -12.369 -21.904 1.00 92.44 208 ALA A N 1
ATOM 1618 C CA . ALA A 1 208 ? 7.745 -12.652 -20.618 1.00 92.44 208 ALA A CA 1
ATOM 1619 C C . ALA A 1 208 ? 8.327 -11.782 -19.492 1.00 92.44 208 ALA A C 1
ATOM 1621 O O . ALA A 1 208 ? 7.596 -11.251 -18.655 1.00 92.44 208 ALA A O 1
ATOM 1622 N N . GLU A 1 209 ? 9.653 -11.644 -19.465 1.00 94.38 209 GLU A N 1
ATOM 1623 C CA . GLU A 1 209 ? 10.397 -11.011 -18.376 1.00 94.38 209 GLU A CA 1
ATOM 1624 C C . GLU A 1 209 ? 11.739 -10.456 -18.877 1.00 94.38 209 GLU A C 1
ATOM 1626 O O . GLU A 1 209 ? 12.339 -10.986 -19.811 1.00 94.38 209 GLU A O 1
ATOM 1631 N N . ILE A 1 210 ? 12.239 -9.405 -18.221 1.00 96.56 210 ILE A N 1
ATOM 1632 C CA . ILE A 1 210 ? 13.635 -8.965 -18.337 1.00 96.56 210 ILE A CA 1
ATOM 1633 C C . ILE A 1 210 ? 14.295 -9.120 -16.969 1.00 96.56 210 ILE A C 1
ATOM 1635 O O . ILE A 1 210 ? 13.897 -8.457 -16.012 1.00 96.56 210 ILE A O 1
ATOM 1639 N N . ARG A 1 211 ? 15.338 -9.940 -16.869 1.00 96.12 211 ARG A N 1
ATOM 1640 C CA . ARG A 1 211 ? 16.125 -10.111 -15.643 1.00 96.12 211 ARG A CA 1
ATOM 1641 C C . ARG A 1 211 ? 17.363 -9.227 -15.677 1.00 96.12 211 ARG A C 1
ATOM 1643 O O . ARG A 1 211 ? 18.051 -9.145 -16.692 1.00 96.12 211 ARG A O 1
ATOM 1650 N N . VAL A 1 212 ? 17.659 -8.586 -14.552 1.00 95.19 212 VAL A N 1
ATOM 1651 C CA . VAL A 1 212 ? 18.843 -7.734 -14.367 1.00 95.19 212 VAL A CA 1
ATOM 1652 C C . VAL A 1 212 ? 19.762 -8.400 -13.338 1.00 95.19 212 VAL A C 1
ATOM 1654 O O . VAL A 1 212 ? 19.641 -8.088 -12.149 1.00 95.19 212 VAL A O 1
ATOM 1657 N N . PRO A 1 213 ? 20.604 -9.372 -13.744 1.00 90.06 213 PRO A N 1
ATOM 1658 C CA . PRO A 1 213 ? 21.435 -10.139 -12.814 1.00 90.06 213 PRO A CA 1
ATOM 1659 C C . PRO A 1 213 ? 22.533 -9.283 -12.175 1.00 90.06 213 PRO A C 1
ATOM 1661 O O . PRO A 1 213 ? 22.804 -9.409 -10.987 1.00 90.06 213 PRO A O 1
ATOM 1664 N N . GLU A 1 214 ? 23.115 -8.367 -12.946 1.00 89.06 214 GLU A N 1
ATOM 1665 C CA . GLU A 1 214 ? 24.212 -7.502 -12.525 1.00 89.06 214 GLU A CA 1
ATOM 1666 C C . GLU A 1 214 ? 24.137 -6.142 -13.229 1.00 89.06 214 GLU A C 1
ATOM 1668 O O . GLU A 1 214 ? 23.197 -5.840 -13.976 1.00 89.06 214 GLU A O 1
ATOM 1673 N N . PHE A 1 215 ? 25.110 -5.271 -12.965 1.00 88.31 215 PHE A N 1
ATOM 1674 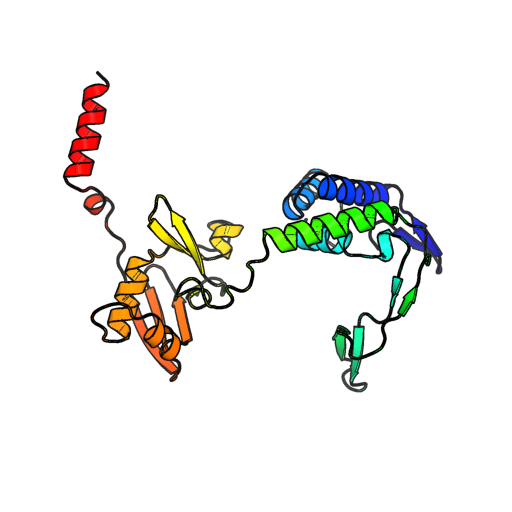C CA . PHE A 1 215 ? 25.141 -3.959 -13.598 1.00 88.31 215 PHE A CA 1
ATOM 1675 C C . PHE A 1 215 ? 25.274 -4.092 -15.101 1.00 88.31 215 PHE A C 1
ATOM 1677 O O . PHE A 1 215 ? 26.041 -4.904 -15.598 1.00 88.31 215 PHE A O 1
ATOM 1684 N N . ASN A 1 216 ? 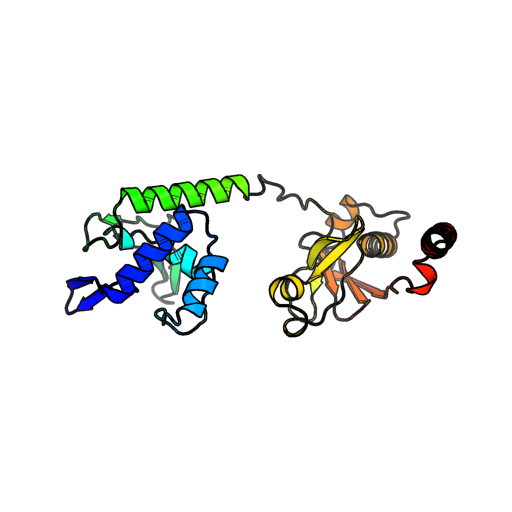24.557 -3.224 -15.817 1.00 90.88 216 ASN A N 1
ATOM 1685 C CA . ASN A 1 216 ? 24.670 -3.104 -17.263 1.00 90.88 216 ASN A CA 1
ATOM 1686 C C . ASN A 1 216 ? 24.275 -4.371 -18.055 1.00 90.88 216 ASN A C 1
ATOM 1688 O O . ASN A 1 216 ? 24.441 -4.379 -19.268 1.00 90.88 216 ASN A O 1
ATOM 1692 N N . LYS A 1 217 ? 23.717 -5.410 -17.420 1.00 94.25 217 LYS A N 1
ATOM 1693 C CA . LYS A 1 217 ? 23.318 -6.662 -18.077 1.00 94.25 217 LYS A CA 1
ATOM 1694 C C . LYS A 1 217 ? 21.810 -6.868 -18.016 1.00 94.25 217 LYS A C 1
ATOM 1696 O O . LYS A 1 217 ? 21.192 -6.718 -16.962 1.00 94.25 217 LYS A O 1
ATOM 1701 N N . LEU A 1 218 ? 21.228 -7.206 -19.159 1.00 96.31 218 LEU A N 1
ATOM 1702 C CA . LEU A 1 218 ? 19.814 -7.507 -19.347 1.00 96.31 218 LEU A CA 1
ATOM 1703 C C . LEU A 1 218 ? 19.692 -8.904 -19.948 1.00 96.31 218 LEU A C 1
ATOM 1705 O O . LEU A 1 218 ? 20.296 -9.189 -20.977 1.00 96.31 218 LEU A O 1
ATOM 1709 N N . VAL A 1 219 ? 18.890 -9.757 -19.325 1.00 96.81 219 VAL A N 1
ATOM 1710 C CA . VAL A 1 219 ? 18.538 -11.073 -19.858 1.00 96.81 219 VAL A CA 1
ATOM 1711 C C . VAL A 1 219 ? 17.055 -11.054 -20.189 1.00 96.81 219 VAL A C 1
ATOM 1713 O O . VAL A 1 219 ? 16.208 -11.008 -19.298 1.00 96.81 219 VAL A O 1
ATOM 1716 N N . PHE A 1 220 ? 16.744 -11.053 -21.476 1.00 97.00 220 PHE A N 1
ATOM 1717 C CA . PHE A 1 220 ? 15.387 -11.126 -21.995 1.00 97.00 220 PHE A CA 1
ATOM 1718 C C . PHE A 1 220 ? 14.944 -12.582 -21.995 1.00 97.00 220 PHE A C 1
ATOM 1720 O O . PHE A 1 220 ? 15.623 -13.427 -22.573 1.00 97.00 220 PHE A O 1
ATOM 1727 N N . VAL A 1 221 ? 13.821 -12.869 -21.346 1.00 96.00 221 VAL A N 1
ATOM 1728 C CA . VAL A 1 221 ? 13.193 -14.190 -21.328 1.00 96.00 221 VAL A CA 1
ATOM 1729 C C . VAL A 1 221 ? 11.966 -14.125 -22.223 1.00 96.00 221 VAL A C 1
ATOM 1731 O O . VAL A 1 221 ? 11.019 -13.381 -21.944 1.00 96.00 221 VAL A O 1
ATOM 1734 N N . PHE A 1 222 ? 11.997 -14.877 -23.315 1.00 95.19 222 PHE A N 1
ATOM 1735 C CA . PHE A 1 222 ? 10.892 -14.984 -24.253 1.00 95.19 222 PHE A CA 1
ATOM 1736 C C . PHE A 1 222 ? 9.789 -15.876 -23.681 1.00 95.19 222 PHE A C 1
ATOM 1738 O O . PHE A 1 222 ? 10.030 -16.736 -22.832 1.00 95.19 222 PHE A O 1
ATOM 1745 N N . ARG A 1 223 ? 8.558 -15.690 -24.160 1.00 91.44 223 ARG A N 1
ATOM 1746 C CA . ARG A 1 223 ? 7.420 -16.532 -23.758 1.00 91.44 223 ARG A CA 1
ATOM 1747 C C . ARG A 1 223 ? 7.554 -17.987 -24.204 1.00 91.44 223 ARG A C 1
ATOM 1749 O O . ARG A 1 223 ? 6.966 -18.856 -23.573 1.00 91.44 223 ARG A O 1
ATOM 1756 N N . ASP A 1 224 ? 8.341 -18.240 -25.246 1.00 91.31 224 ASP A N 1
ATOM 1757 C CA . ASP A 1 224 ? 8.687 -19.582 -25.727 1.00 91.31 224 ASP A CA 1
ATOM 1758 C C . ASP A 1 224 ? 9.834 -20.243 -24.932 1.00 91.31 224 ASP A C 1
ATOM 1760 O O . ASP A 1 224 ? 10.243 -21.357 -25.244 1.00 91.31 224 ASP A O 1
ATOM 1764 N N . GLY A 1 225 ? 10.354 -19.568 -23.899 1.00 87.56 225 GLY A N 1
ATOM 1765 C CA . GLY A 1 225 ? 11.420 -20.069 -23.033 1.00 87.56 225 GLY A CA 1
ATOM 1766 C C . GLY A 1 225 ? 12.839 -19.749 -23.506 1.00 87.56 225 GLY A C 1
ATOM 1767 O O . GLY A 1 225 ? 13.781 -19.958 -22.737 1.00 87.56 225 GLY A O 1
ATOM 1768 N N . ARG A 1 226 ? 13.027 -19.196 -24.713 1.00 94.44 226 ARG A N 1
ATOM 1769 C CA . ARG A 1 226 ? 14.350 -18.730 -25.157 1.00 94.44 226 ARG A CA 1
ATOM 1770 C C . ARG A 1 226 ? 14.829 -17.564 -24.301 1.00 94.44 226 ARG A C 1
ATOM 1772 O O . ARG A 1 226 ? 14.039 -16.789 -23.758 1.00 94.44 226 ARG A O 1
ATOM 1779 N N . THR A 1 227 ? 16.143 -17.404 -24.211 1.00 95.25 227 THR A N 1
ATOM 1780 C CA . THR A 1 227 ? 16.757 -16.267 -23.528 1.00 95.25 227 THR A CA 1
ATOM 1781 C C . THR A 1 227 ? 17.729 -15.539 -24.445 1.00 95.25 227 THR A C 1
ATOM 1783 O O . THR A 1 227 ? 18.372 -16.140 -25.303 1.00 95.25 227 THR A O 1
ATOM 1786 N N . SER A 1 228 ? 17.822 -14.221 -24.284 1.00 94.81 228 SER A N 1
ATOM 1787 C CA . SER A 1 228 ? 18.806 -13.394 -24.982 1.00 94.81 228 SER A CA 1
ATOM 1788 C C . SER A 1 228 ? 19.461 -12.438 -24.003 1.00 94.81 228 SER A C 1
ATOM 1790 O O . SER A 1 228 ? 18.784 -11.718 -23.267 1.00 94.81 228 SER A O 1
ATOM 1792 N N . GLU A 1 229 ? 20.787 -12.441 -23.980 1.00 96.00 229 GLU A N 1
ATOM 1793 C CA . GLU A 1 229 ? 21.576 -11.579 -23.114 1.00 96.00 229 GLU A CA 1
ATOM 1794 C C . GLU A 1 229 ? 22.070 -10.348 -23.875 1.00 96.00 229 GLU A C 1
ATOM 1796 O O . GLU A 1 229 ? 22.552 -10.442 -25.006 1.00 96.00 229 GLU A O 1
ATOM 1801 N N . LYS A 1 230 ? 21.967 -9.183 -23.231 1.00 94.38 230 LYS A N 1
ATOM 1802 C CA . LYS A 1 230 ? 22.496 -7.914 -23.721 1.00 94.38 230 LYS A CA 1
ATOM 1803 C C . LYS A 1 230 ? 23.243 -7.184 -22.619 1.00 94.38 230 LYS A C 1
ATOM 1805 O O . LYS A 1 230 ? 22.719 -6.975 -21.524 1.00 94.38 230 LYS A O 1
ATOM 1810 N N . VAL A 1 231 ? 24.450 -6.740 -22.947 1.00 92.06 231 VAL A N 1
ATOM 1811 C CA . VAL A 1 231 ? 25.243 -5.848 -22.103 1.00 92.06 231 VAL A CA 1
ATOM 1812 C C . VAL A 1 231 ? 25.186 -4.451 -22.705 1.00 92.06 231 VAL A C 1
ATOM 1814 O O . VAL A 1 231 ? 25.440 -4.272 -23.892 1.00 92.06 231 VAL A O 1
ATOM 1817 N N . TRP A 1 232 ? 24.842 -3.453 -21.897 1.00 89.06 232 TRP A N 1
ATOM 1818 C CA . TRP A 1 232 ? 24.738 -2.064 -22.329 1.00 89.06 232 TRP A CA 1
ATOM 1819 C C . TRP A 1 232 ? 25.743 -1.188 -21.596 1.00 89.06 232 TRP A C 1
ATOM 1821 O O . TRP A 1 232 ? 25.892 -1.253 -20.380 1.00 89.06 232 TRP A O 1
ATOM 1831 N N . GLN A 1 233 ? 26.413 -0.297 -22.313 1.00 80.75 233 GLN A N 1
ATOM 1832 C CA . GLN A 1 233 ? 27.270 0.695 -21.677 1.00 80.75 233 GLN A CA 1
ATOM 1833 C C . GLN A 1 233 ? 26.472 1.973 -21.415 1.00 80.75 233 GLN A C 1
ATOM 1835 O O . GLN A 1 233 ? 25.686 2.429 -22.244 1.00 80.75 233 GLN A O 1
ATOM 1840 N N . GLY A 1 234 ? 26.637 2.554 -20.226 1.00 66.38 234 GLY A N 1
ATOM 1841 C CA . GLY A 1 234 ? 26.109 3.893 -19.974 1.00 66.38 234 GLY A CA 1
ATOM 1842 C C . GLY A 1 234 ? 26.916 4.924 -20.760 1.00 66.38 234 GLY A C 1
ATOM 1843 O O . GLY A 1 234 ? 28.122 4.747 -20.903 1.00 66.38 234 GLY A O 1
ATOM 1844 N N . ARG A 1 235 ? 26.284 6.018 -21.209 1.00 61.81 235 ARG A N 1
ATOM 1845 C CA . ARG A 1 235 ? 27.025 7.157 -21.779 1.00 61.81 235 ARG A CA 1
ATOM 1846 C C . ARG A 1 235 ? 28.126 7.597 -20.819 1.00 61.81 235 ARG A C 1
ATOM 1848 O O . ARG A 1 235 ? 27.873 7.779 -19.621 1.00 61.81 235 ARG A O 1
ATOM 1855 N N . SER A 1 236 ? 29.330 7.798 -21.344 1.00 55.88 236 SER A N 1
ATOM 1856 C CA . SER A 1 236 ? 30.422 8.366 -20.561 1.00 55.88 236 SER A CA 1
ATOM 1857 C C . SER A 1 236 ? 30.040 9.775 -20.091 1.00 55.88 236 SER A C 1
ATOM 1859 O O . SER A 1 236 ? 29.397 10.541 -20.816 1.00 55.88 236 SER A O 1
ATOM 1861 N N . ARG A 1 237 ? 30.460 10.172 -18.879 1.00 53.12 237 ARG A N 1
ATOM 1862 C CA . ARG A 1 237 ? 30.254 11.557 -18.402 1.00 53.12 237 ARG A CA 1
ATOM 1863 C C . ARG A 1 237 ? 30.852 12.585 -19.373 1.00 53.12 237 ARG A C 1
ATOM 1865 O O . ARG A 1 237 ? 30.298 13.671 -19.503 1.00 53.12 237 ARG A O 1
ATOM 1872 N N . ARG A 1 238 ? 31.937 12.242 -20.083 1.00 49.75 238 ARG A N 1
ATOM 1873 C CA . ARG A 1 238 ? 32.570 13.107 -21.102 1.00 49.75 238 ARG A CA 1
ATOM 1874 C C . ARG A 1 238 ? 31.682 13.338 -22.332 1.00 49.75 238 ARG A C 1
ATOM 1876 O O . ARG A 1 238 ? 31.695 14.435 -22.885 1.00 49.75 238 ARG A O 1
ATOM 1883 N N . GLU A 1 239 ? 30.884 12.343 -22.708 1.00 52.97 239 GLU A N 1
ATOM 1884 C CA . GLU A 1 239 ? 29.949 12.375 -23.848 1.00 52.97 239 GLU A CA 1
ATOM 1885 C C . GLU A 1 239 ? 28.593 12.995 -23.488 1.00 52.97 239 GLU A C 1
ATOM 1887 O O . GLU A 1 239 ? 27.762 13.250 -24.353 1.00 52.97 239 GLU A O 1
ATOM 1892 N N . SER A 1 240 ? 28.354 13.244 -22.198 1.00 50.25 240 SER A N 1
ATOM 1893 C CA . SER A 1 240 ? 27.127 13.881 -21.704 1.00 50.25 240 SER A CA 1
ATOM 1894 C C . SER A 1 240 ? 27.129 15.406 -21.883 1.00 50.25 240 SER A C 1
ATOM 1896 O O . SER A 1 240 ? 26.126 16.052 -21.598 1.00 50.25 240 SER A O 1
ATOM 1898 N N . TRP A 1 241 ? 28.245 15.976 -22.348 1.00 49.62 241 TRP A N 1
ATOM 1899 C CA . TRP A 1 241 ? 28.398 17.392 -22.666 1.00 49.62 241 TRP A CA 1
ATOM 1900 C C . TRP A 1 241 ? 28.358 17.591 -24.180 1.00 49.62 241 TRP A C 1
ATOM 1902 O O . TRP A 1 241 ? 29.349 17.306 -24.858 1.00 49.62 241 TRP A O 1
ATOM 1912 N N . THR A 1 242 ? 27.247 18.106 -24.708 1.00 64.75 242 THR A N 1
ATOM 1913 C CA . THR A 1 242 ? 27.210 18.581 -26.098 1.00 64.75 242 THR A CA 1
ATOM 1914 C C . THR A 1 242 ? 28.089 19.824 -26.253 1.00 64.75 242 THR A C 1
ATOM 1916 O O . THR A 1 242 ? 28.392 20.513 -25.275 1.00 64.75 242 THR A O 1
ATOM 1919 N N . ILE A 1 243 ? 28.512 20.124 -27.486 1.00 67.69 243 ILE A N 1
ATOM 1920 C CA . ILE A 1 243 ? 29.280 21.345 -27.790 1.00 67.69 243 ILE A CA 1
ATOM 1921 C C . ILE A 1 243 ? 28.522 22.585 -27.288 1.00 67.69 243 ILE A C 1
ATOM 1923 O O . ILE A 1 243 ? 29.127 23.472 -26.691 1.00 67.69 243 ILE A O 1
ATOM 1927 N N . GLU A 1 244 ? 27.197 22.602 -27.441 1.00 69.88 244 GLU A N 1
ATOM 1928 C CA . GLU A 1 244 ? 26.318 23.658 -26.931 1.00 69.88 244 GLU A CA 1
ATOM 1929 C C . GLU A 1 244 ? 26.323 23.749 -25.404 1.00 69.88 244 GLU A C 1
ATOM 1931 O O . GLU A 1 244 ? 26.555 24.828 -24.870 1.00 69.88 244 GLU A O 1
ATOM 1936 N N . MET A 1 245 ? 26.182 22.630 -24.684 1.00 70.00 245 MET A N 1
ATOM 1937 C CA . MET A 1 245 ? 26.226 22.629 -23.215 1.00 70.00 245 MET A CA 1
ATOM 1938 C C . MET A 1 245 ? 27.585 23.100 -22.676 1.00 70.00 245 MET A C 1
ATOM 1940 O O . MET A 1 245 ? 27.639 23.751 -21.633 1.00 70.00 245 MET A O 1
ATOM 1944 N N . ARG A 1 246 ? 28.689 22.804 -23.383 1.00 72.69 246 ARG A N 1
ATOM 1945 C CA . ARG A 1 246 ? 30.028 23.319 -23.036 1.00 72.69 246 ARG A CA 1
ATOM 1946 C C . ARG A 1 246 ? 30.130 24.824 -23.275 1.00 72.69 246 ARG A C 1
ATOM 1948 O O . ARG A 1 246 ? 30.685 25.524 -22.432 1.00 72.69 246 ARG A O 1
ATOM 1955 N N . ARG A 1 247 ? 29.581 25.321 -24.389 1.00 71.62 247 ARG A N 1
ATOM 1956 C CA . ARG A 1 247 ? 29.523 26.760 -24.698 1.00 71.62 247 ARG A CA 1
ATOM 1957 C C . ARG A 1 247 ? 28.669 27.517 -23.683 1.00 71.62 247 ARG A C 1
ATOM 1959 O O . ARG A 1 247 ? 29.109 28.545 -23.183 1.00 71.62 247 ARG A O 1
ATOM 1966 N N . GLU A 1 248 ? 27.504 26.986 -23.326 1.00 76.38 248 GLU A N 1
ATOM 1967 C CA . GLU A 1 248 ? 26.581 27.614 -22.378 1.00 76.38 248 GLU A CA 1
ATOM 1968 C C . GLU A 1 248 ? 27.147 27.633 -20.950 1.00 76.38 248 GLU A C 1
ATOM 1970 O O . GLU A 1 248 ? 27.096 28.658 -20.271 1.00 76.38 248 GLU A O 1
ATOM 1975 N N . ALA A 1 249 ? 27.766 26.536 -20.501 1.00 72.44 249 ALA A N 1
ATOM 1976 C CA . ALA A 1 249 ? 28.466 26.516 -19.218 1.00 72.44 249 ALA A CA 1
ATOM 1977 C C . ALA A 1 249 ? 29.677 27.465 -19.197 1.00 72.44 249 ALA A C 1
ATOM 1979 O O . ALA A 1 249 ? 29.907 28.126 -18.186 1.00 72.44 249 ALA A O 1
ATOM 1980 N N . GLY A 1 250 ? 30.409 27.584 -20.312 1.00 74.62 250 GLY A N 1
ATOM 1981 C CA . GLY A 1 250 ? 31.493 28.557 -20.466 1.00 74.62 250 GLY A CA 1
ATOM 1982 C C . GLY A 1 250 ? 31.007 30.011 -20.419 1.00 74.62 250 GLY A C 1
ATOM 1983 O O . GLY A 1 250 ? 31.621 30.836 -19.747 1.00 74.62 250 GLY A O 1
ATOM 1984 N N . ALA A 1 251 ? 29.878 30.322 -21.061 1.00 73.06 251 ALA A N 1
ATOM 1985 C CA . ALA A 1 251 ? 29.264 31.650 -21.014 1.00 73.06 251 ALA A CA 1
ATOM 1986 C C . ALA A 1 251 ? 28.803 32.020 -19.592 1.00 73.06 251 ALA A C 1
ATOM 1988 O O . ALA A 1 251 ? 29.058 33.128 -19.127 1.00 73.06 251 ALA A O 1
ATOM 1989 N N . ARG A 1 252 ? 28.206 31.068 -18.859 1.00 70.81 252 ARG A N 1
ATOM 1990 C CA . ARG A 1 252 ? 27.805 31.257 -17.451 1.00 70.81 252 ARG A CA 1
ATOM 1991 C C . ARG A 1 252 ? 28.989 31.454 -16.500 1.00 70.81 252 ARG A C 1
ATOM 1993 O O . ARG A 1 252 ? 28.818 32.089 -15.465 1.00 70.81 252 ARG A O 1
ATOM 2000 N N . ALA A 1 253 ? 30.158 30.899 -16.821 1.00 68.38 253 ALA A N 1
ATOM 2001 C CA . ALA A 1 253 ? 31.374 31.093 -16.034 1.00 68.38 253 ALA A CA 1
ATOM 2002 C C . ALA A 1 253 ? 32.005 32.477 -16.265 1.00 68.38 253 ALA A C 1
ATOM 2004 O O . ALA A 1 253 ? 32.481 33.074 -15.310 1.00 68.38 253 ALA A O 1
ATOM 2005 N N . LYS A 1 254 ? 31.953 33.002 -17.500 1.00 68.94 254 LYS A N 1
ATOM 2006 C CA . LYS A 1 254 ? 32.477 34.336 -17.853 1.00 68.94 254 LYS A CA 1
ATOM 2007 C C . LYS A 1 254 ? 31.580 35.503 -17.430 1.00 68.94 254 LYS A C 1
ATOM 2009 O O . LYS A 1 254 ? 32.074 36.599 -17.248 1.00 68.94 254 LYS A O 1
ATOM 2014 N N . GLY A 1 255 ? 30.274 35.285 -17.265 1.00 55.69 255 GLY A N 1
ATOM 2015 C CA . GLY A 1 255 ? 29.339 36.306 -16.762 1.00 55.69 255 GLY A CA 1
ATOM 2016 C C . GLY A 1 255 ? 29.301 36.444 -15.234 1.00 55.69 255 GLY A C 1
ATOM 2017 O O . GLY A 1 255 ? 28.334 36.983 -14.704 1.00 55.69 255 GLY A O 1
ATOM 2018 N N . ARG A 1 256 ? 30.278 35.863 -14.526 1.00 56.06 256 ARG A N 1
ATOM 2019 C CA . ARG A 1 256 ? 30.402 35.875 -13.058 1.00 56.06 256 ARG A CA 1
ATOM 2020 C C . ARG A 1 256 ? 31.629 36.655 -12.558 1.00 56.06 256 ARG A C 1
ATOM 2022 O O . ARG A 1 256 ? 31.861 36.636 -11.352 1.00 56.06 256 ARG A O 1
ATOM 2029 N N . GLU A 1 257 ? 32.374 37.291 -13.463 1.00 45.25 257 GLU A N 1
ATOM 2030 C CA . GLU A 1 257 ? 33.406 38.300 -13.164 1.00 45.25 257 GLU A CA 1
ATOM 2031 C C . GLU A 1 257 ? 32.814 39.710 -13.204 1.00 45.25 257 GLU A C 1
ATOM 2033 O O . GLU A 1 257 ? 31.948 39.958 -14.078 1.00 45.25 257 GLU A O 1
#

Solvent-accessible surface area (backbone atoms only — not comparable to full-atom values): 14917 Å² total; per-residue (Å²): 99,89,30,39,45,78,55,96,94,43,66,43,78,33,68,72,47,30,51,54,52,49,49,53,51,51,43,42,61,74,65,48,49,42,54,57,50,16,47,53,40,53,76,68,65,59,82,59,88,67,92,76,71,61,43,25,67,57,48,48,50,57,72,67,40,55,49,44,47,6,26,44,74,42,55,58,48,47,67,80,38,88,86,78,59,44,76,40,75,47,86,69,87,55,85,64,50,77,42,73,74,74,39,77,52,74,40,56,60,69,59,49,49,48,40,47,51,51,50,50,50,48,44,61,74,68,45,72,74,84,57,80,62,56,89,43,83,60,54,83,30,35,31,32,54,84,76,70,42,43,37,44,82,46,71,56,96,87,43,52,31,32,34,47,46,53,28,75,76,63,33,58,92,72,35,86,73,69,73,43,50,46,69,57,54,39,53,53,50,8,56,76,69,75,38,98,56,64,52,64,66,62,44,62,70,44,43,61,38,32,38,30,71,54,80,54,35,41,35,39,31,31,65,88,71,52,74,48,79,46,77,56,82,75,83,50,78,77,73,70,53,49,75,64,57,50,51,52,53,50,52,60,59,64,73,71,113

Radius of gyration: 26.1 Å; Cα contacts (8 Å, |Δi|>4): 344; chains: 1; bounding box: 56×71×69 Å

Foldseek 3Di:
DQQWDQDPNATHGDVVRLVLLVVLLVCLLVPDQLQRSQVVCVVVVPPDDDDDGSDSVVSVVSLPDCVLQQKDWPCQWDQPDPVVSDIDGCPPPDDIDIGHNNHDHSDHPVSSVSSVVSVVVVCVVPVPPDVVVPPDLCVPFEAELFPRAHWDWDADPNWIKTDGPQCVVPNCVRPPADIGTPVVVFVVLCVVLVHPTRDSVSSVQFFRHWYDNDYQKIWTQTPVRDIDIDGHDDDDPVNVQDPVNVVVVVVVVVVPD

Mean predicted aligned error: 14.79 Å